Protein AF-A0A6N7AVD5-F1 (afdb_monomer)

Nearest PDB structures (foldseek):
  6vm6-assembly4_D  TM=1.584E-01  e=1.068E-02  Acinetobacter sp. ATCC 27244
  6wan-assembly2_B  TM=1.580E-01  e=1.633E-02  Acinetobacter baumannii
  2fok-assembly1_A  TM=3.711E-01  e=8.429E-01  Planomicrobium okeanokoites
  1fok-assembly1_A  TM=3.697E-01  e=1.011E+00  Planomicrobium okeanokoites
  6wan-assembly6_F  TM=1.661E-01  e=8.402E-02  Acinetobacter baumannii

Foldseek 3Di:
DDPPDDPPPVVVVLLVPAPDDDDDDLVVQVVVVVVVCVLLLFDWPDWDADDFQRIWTWGDDPRDIAIEREHEAEDDLDPDPPQDLQNQLLVLVSVLLVVLLVVLVVVHDQCQQKAKEFEWPDDDSCLSVVDDSVLQSVLVSVQVVPCVPDQKRADDDCVRRVSCNHTTRIMGIDRPPPRGHRRYYHVDLADDDAHQQLVVVLVVQVVVQVVNVPGDCVRHPFYEYEYEQSCSGSNSARDDDQDQCSQVSNPPGPGQWYWYQGSNQRWIFTPPPHTDTQGGPVVRDGPLVPDDPVRSSRNDDPPDDD

Sequence (306 aa):
MKSTENQKPLREAFASKGLYDDSSGKEQEAKILHAFLQRLQLGHYRVVLSERPDFFLNFALNGQSVCVGCEVTYYFADNGRHGSAQARFVRQWKRFAKSLRVALDKEGKKYKHLYGAIHFNNPNFKIMDRFDNSAFISEIVFAVKNAKNKHHIKRFNKDTLPLLREHVDHVYLKDTTPETGILWWPSHLQSGKISDSTNKLIKIIKEKNVSAHSYDWVNADEKWLLIYGAAEGIADMMVIEHDPAIHDKLGGLRFDRVYIWDKFFERIYQIYPQFLNVFSAVSRVLYRKNYPPAVRSFILSPNKVT

Structure (mmCIF, N/CA/C/O backbone):
data_AF-A0A6N7AVD5-F1
#
_entry.id   AF-A0A6N7AVD5-F1
#
loop_
_atom_site.group_PDB
_atom_site.id
_atom_site.type_symbol
_atom_site.label_atom_id
_atom_site.label_alt_id
_atom_site.label_comp_id
_atom_site.label_asym_id
_atom_site.label_entity_id
_atom_site.label_seq_id
_atom_site.pdbx_PDB_ins_code
_atom_site.Cartn_x
_atom_site.Cartn_y
_atom_site.Cartn_z
_atom_site.occupancy
_atom_site.B_iso_or_equiv
_atom_site.auth_seq_id
_atom_site.auth_comp_id
_atom_site.auth_asym_id
_atom_site.auth_atom_id
_atom_site.pdbx_PDB_model_num
ATOM 1 N N . MET A 1 1 ? 14.652 -37.544 7.722 1.00 36.22 1 MET A N 1
ATOM 2 C CA . MET A 1 1 ? 15.581 -36.459 8.109 1.00 36.22 1 MET A CA 1
ATOM 3 C C . MET A 1 1 ? 14.770 -35.260 8.564 1.00 36.22 1 MET A C 1
ATOM 5 O O . MET A 1 1 ? 13.895 -34.816 7.833 1.00 36.22 1 MET A O 1
ATOM 9 N N . LYS A 1 2 ? 15.013 -34.804 9.797 1.00 35.22 2 LYS A N 1
ATOM 10 C CA . LYS A 1 2 ? 14.443 -33.581 10.368 1.00 35.22 2 LYS A CA 1
ATOM 11 C C . LYS A 1 2 ? 15.107 -32.377 9.688 1.00 35.22 2 LYS A C 1
ATOM 13 O O . LYS A 1 2 ? 16.324 -32.272 9.733 1.00 35.22 2 LYS A O 1
ATOM 18 N N . SER A 1 3 ? 14.322 -31.475 9.104 1.00 32.81 3 SER A N 1
ATOM 19 C CA . SER A 1 3 ? 14.750 -30.095 8.825 1.00 32.81 3 SER A CA 1
ATOM 20 C C . SER A 1 3 ? 13.696 -29.128 9.369 1.00 32.81 3 SER A C 1
ATOM 22 O O . SER A 1 3 ? 13.034 -28.379 8.652 1.00 32.81 3 SER A O 1
ATOM 24 N N . THR A 1 4 ? 13.481 -29.216 10.676 1.00 39.91 4 THR A N 1
ATOM 25 C CA . THR A 1 4 ? 12.801 -28.196 11.468 1.00 39.91 4 THR A CA 1
ATOM 26 C C . THR A 1 4 ? 13.862 -27.271 12.037 1.00 39.91 4 THR A C 1
ATOM 28 O O . THR A 1 4 ? 14.209 -27.402 13.200 1.00 39.91 4 THR A O 1
ATOM 31 N N . GLU A 1 5 ? 14.401 -26.368 11.225 1.00 38.50 5 GLU A N 1
ATOM 32 C CA . GLU A 1 5 ? 15.162 -25.224 11.727 1.00 38.50 5 GLU A CA 1
ATOM 33 C C . GLU A 1 5 ? 15.161 -24.112 10.669 1.00 38.50 5 GLU A C 1
ATOM 35 O O . GLU A 1 5 ? 15.378 -24.362 9.487 1.00 38.50 5 GLU A O 1
ATOM 40 N N . ASN A 1 6 ? 14.829 -22.895 11.112 1.00 35.56 6 ASN A N 1
ATOM 41 C CA . ASN A 1 6 ? 14.751 -21.630 10.359 1.00 35.56 6 ASN A CA 1
ATOM 42 C C . ASN A 1 6 ? 13.487 -21.286 9.541 1.00 35.56 6 ASN A C 1
ATOM 44 O O . ASN A 1 6 ? 13.545 -20.483 8.615 1.00 35.56 6 ASN A O 1
ATOM 48 N N . GLN A 1 7 ? 12.294 -21.733 9.960 1.00 38.50 7 GLN A N 1
ATOM 49 C CA . GLN A 1 7 ? 11.014 -21.198 9.439 1.00 38.50 7 GLN A CA 1
ATOM 50 C C . GLN A 1 7 ? 10.508 -19.912 10.139 1.00 38.50 7 GLN A C 1
ATOM 52 O O . GLN A 1 7 ? 9.457 -19.387 9.766 1.00 38.50 7 GLN A O 1
ATOM 57 N N . LYS A 1 8 ? 11.216 -19.394 11.152 1.00 32.16 8 LYS A N 1
ATOM 58 C CA . LYS A 1 8 ? 10.755 -18.259 11.978 1.00 32.16 8 LYS A CA 1
ATOM 59 C C . LYS A 1 8 ? 10.927 -16.854 11.359 1.00 32.16 8 LYS A C 1
ATOM 61 O O . LYS A 1 8 ? 9.965 -16.097 11.447 1.00 32.16 8 LYS A O 1
ATOM 66 N N . PRO A 1 9 ? 12.028 -16.494 10.663 1.00 41.00 9 PRO A N 1
ATOM 67 C CA . PRO A 1 9 ? 12.248 -15.094 10.265 1.00 41.00 9 PRO A CA 1
ATOM 68 C C . PRO A 1 9 ? 11.259 -14.570 9.208 1.00 41.00 9 PRO A C 1
ATOM 70 O O . PRO A 1 9 ? 10.931 -13.391 9.173 1.00 41.00 9 PRO A O 1
ATOM 73 N N . LEU A 1 10 ? 10.751 -15.448 8.337 1.00 35.28 10 LEU A N 1
ATOM 74 C CA . LEU A 1 10 ? 9.907 -15.049 7.204 1.00 35.28 10 LEU A CA 1
ATOM 75 C C . LEU A 1 10 ? 8.419 -14.944 7.560 1.00 35.28 10 LEU A C 1
ATOM 77 O O . LEU A 1 10 ? 7.729 -14.093 7.010 1.00 35.28 10 LEU A O 1
ATOM 81 N N . ARG A 1 11 ? 7.913 -15.748 8.506 1.00 31.22 11 ARG A N 1
ATOM 82 C CA . ARG A 1 11 ? 6.522 -15.622 8.985 1.00 31.22 11 ARG A CA 1
ATOM 83 C C . ARG A 1 11 ? 6.274 -14.283 9.682 1.00 31.22 11 ARG A C 1
ATOM 85 O O . ARG A 1 11 ? 5.202 -13.718 9.509 1.00 31.22 11 ARG A O 1
ATOM 92 N N . GLU A 1 12 ? 7.280 -13.757 10.375 1.00 35.12 12 GLU A N 1
ATOM 93 C CA . GLU A 1 12 ? 7.253 -12.410 10.956 1.00 35.12 12 GLU A CA 1
ATOM 94 C C . GLU A 1 12 ? 7.385 -11.312 9.878 1.00 35.12 12 GLU A C 1
ATOM 96 O O . GLU A 1 12 ? 6.805 -10.241 10.025 1.00 35.12 12 GLU A O 1
ATOM 101 N N . ALA A 1 13 ? 8.034 -11.592 8.737 1.00 38.66 13 ALA A N 1
ATOM 102 C CA . ALA A 1 13 ? 8.139 -10.659 7.607 1.00 38.66 13 ALA A CA 1
ATOM 103 C C . ALA A 1 13 ? 6.853 -10.548 6.757 1.00 38.66 13 ALA A C 1
ATOM 105 O O . ALA A 1 13 ? 6.581 -9.493 6.182 1.00 38.66 13 ALA A O 1
ATOM 106 N N . PHE A 1 14 ? 6.040 -11.610 6.684 1.00 36.19 14 PHE A N 1
ATOM 107 C CA . PHE A 1 14 ? 4.744 -11.599 5.983 1.00 36.19 14 PHE A CA 1
ATOM 108 C C . PHE A 1 14 ? 3.624 -10.919 6.790 1.00 36.19 14 PHE A C 1
ATOM 110 O O . PHE A 1 14 ? 2.593 -10.555 6.226 1.00 36.19 14 PHE A O 1
ATOM 117 N N . ALA A 1 15 ? 3.844 -10.695 8.089 1.00 32.38 15 ALA A N 1
ATOM 118 C CA . ALA A 1 15 ? 2.940 -9.997 9.001 1.00 32.38 15 ALA A CA 1
ATOM 119 C C . ALA A 1 15 ? 3.076 -8.463 8.944 1.00 32.38 15 ALA A C 1
ATOM 121 O O . ALA A 1 15 ? 2.650 -7.756 9.857 1.00 32.38 15 ALA A O 1
ATOM 122 N N . SER A 1 16 ? 3.609 -7.895 7.856 1.00 37.19 16 SER A N 1
ATOM 123 C CA . SER A 1 16 ? 3.524 -6.451 7.618 1.00 37.19 16 SER A CA 1
ATOM 124 C C . SER A 1 16 ? 2.106 -6.046 7.169 1.00 37.19 16 SER A C 1
ATOM 126 O O . SER A 1 16 ? 1.927 -5.427 6.123 1.00 37.19 16 SER A O 1
ATOM 128 N N . LYS A 1 17 ? 1.080 -6.410 7.950 1.00 42.06 17 LYS A N 1
ATOM 129 C CA . LYS A 1 17 ? -0.266 -5.808 7.908 1.00 42.06 17 LYS A CA 1
ATOM 130 C C . LYS A 1 17 ? -0.297 -4.430 8.583 1.00 42.06 17 LYS A C 1
ATOM 132 O O . LYS A 1 17 ? -1.351 -3.813 8.698 1.00 42.06 17 LYS A O 1
ATOM 137 N N . GLY A 1 18 ? 0.854 -3.945 9.047 1.00 41.38 18 GLY A N 1
ATOM 138 C CA . GLY A 1 18 ? 1.014 -2.589 9.539 1.00 41.38 18 GLY A CA 1
ATOM 139 C C . GLY A 1 18 ? 1.045 -1.593 8.385 1.00 41.38 18 GLY A C 1
ATOM 140 O O . GLY A 1 18 ? 1.904 -1.668 7.511 1.00 41.38 18 GLY A O 1
ATOM 141 N N . LEU A 1 19 ? 0.138 -0.620 8.423 1.00 43.59 19 LEU A N 1
ATOM 142 C CA . LEU A 1 19 ? 0.334 0.666 7.762 1.00 43.59 19 LEU A CA 1
ATOM 143 C C . LEU A 1 19 ? 1.671 1.233 8.283 1.00 43.59 19 LEU A C 1
ATOM 145 O O . LEU A 1 19 ? 1.766 1.568 9.462 1.00 43.59 19 LEU A O 1
ATOM 149 N N . TYR A 1 20 ? 2.721 1.240 7.456 1.00 48.06 20 TYR A N 1
ATOM 150 C CA . TYR A 1 20 ? 4.052 1.697 7.876 1.00 48.06 20 TYR A CA 1
ATOM 151 C C . TYR A 1 20 ? 4.056 3.188 8.247 1.00 48.06 20 TYR A C 1
ATOM 153 O O . TYR A 1 20 ? 3.313 3.989 7.673 1.00 48.06 20 TYR A O 1
ATOM 161 N N . ASP A 1 21 ? 4.900 3.505 9.231 1.00 47.50 21 ASP A N 1
ATOM 162 C CA . ASP A 1 21 ? 4.948 4.752 9.994 1.00 47.50 21 ASP A CA 1
ATOM 163 C C . ASP A 1 21 ? 5.804 5.846 9.315 1.00 47.50 21 ASP A C 1
ATOM 165 O O . ASP A 1 21 ? 6.880 5.569 8.780 1.00 47.50 21 ASP A O 1
ATOM 169 N N . ASP A 1 22 ? 5.285 7.076 9.364 1.00 47.31 22 ASP A N 1
ATOM 170 C CA . ASP A 1 22 ? 5.902 8.412 9.220 1.00 47.31 22 ASP A CA 1
ATOM 171 C C . ASP A 1 22 ? 6.810 8.788 8.023 1.00 47.31 22 ASP A C 1
ATOM 173 O O . ASP A 1 22 ? 7.037 9.982 7.824 1.00 47.31 22 ASP A O 1
ATOM 177 N N . SER A 1 23 ? 7.273 7.878 7.159 1.00 53.75 23 SER A N 1
ATOM 178 C CA . SER A 1 23 ? 8.010 8.302 5.949 1.00 53.75 23 SER A CA 1
ATOM 179 C C . SER A 1 23 ? 7.074 8.899 4.901 1.00 53.75 23 SER A C 1
ATOM 181 O O . SER A 1 23 ? 6.088 8.265 4.524 1.00 53.75 23 SER A O 1
ATOM 183 N N . SER A 1 24 ? 7.412 10.085 4.395 1.00 58.38 24 SER A N 1
ATOM 184 C CA . SER A 1 24 ? 6.689 10.761 3.312 1.00 58.38 24 SER A CA 1
ATOM 185 C C . SER A 1 24 ? 7.618 11.055 2.131 1.00 58.38 24 SER A C 1
ATOM 187 O O . SER A 1 24 ? 8.825 11.216 2.309 1.00 58.38 24 SER A O 1
ATOM 189 N N . GLY A 1 25 ? 7.063 11.110 0.919 1.00 75.19 25 GLY A N 1
ATOM 190 C CA . GLY A 1 25 ? 7.825 11.435 -0.289 1.00 75.19 25 GLY A CA 1
ATOM 191 C C . GLY A 1 25 ? 8.926 10.413 -0.597 1.00 75.19 25 GLY A C 1
ATOM 192 O O . GLY A 1 25 ? 8.703 9.203 -0.513 1.00 75.19 25 GLY A O 1
ATOM 193 N N . LYS A 1 26 ? 10.125 10.910 -0.922 1.00 82.75 26 LYS A N 1
ATOM 194 C CA . LYS A 1 26 ? 11.271 10.115 -1.398 1.00 82.75 26 LYS A CA 1
ATOM 195 C C . LYS A 1 26 ? 11.729 9.015 -0.441 1.00 82.75 26 LYS A C 1
ATOM 197 O O . LYS A 1 26 ? 12.140 7.951 -0.889 1.00 82.75 26 LYS A O 1
ATOM 202 N N . GLU A 1 27 ? 11.628 9.227 0.871 1.00 83.06 27 GLU A N 1
ATOM 203 C CA . GLU A 1 27 ? 12.000 8.203 1.859 1.00 83.06 27 GLU A CA 1
ATOM 204 C C . GLU A 1 27 ? 11.056 6.991 1.791 1.00 83.06 27 GLU A C 1
ATOM 206 O O . GLU A 1 27 ? 11.484 5.840 1.896 1.00 83.06 27 GLU A O 1
ATOM 211 N N . GLN A 1 28 ? 9.762 7.239 1.579 1.00 82.12 28 GLN A N 1
ATOM 212 C CA . GLN A 1 28 ? 8.770 6.175 1.454 1.00 82.12 28 GLN A CA 1
ATOM 213 C C . GLN A 1 28 ? 8.969 5.398 0.146 1.00 82.12 28 GLN A C 1
ATOM 215 O O . GLN A 1 28 ? 8.928 4.168 0.148 1.00 82.12 28 GLN A O 1
ATOM 220 N N . GLU A 1 29 ? 9.240 6.107 -0.953 1.00 87.50 29 GLU A N 1
ATOM 221 C CA . GLU A 1 29 ? 9.591 5.505 -2.245 1.00 87.50 29 GLU A CA 1
ATOM 222 C C . GLU A 1 29 ? 10.857 4.641 -2.140 1.00 87.50 29 GLU A C 1
ATOM 224 O O . GLU A 1 29 ? 10.864 3.511 -2.626 1.00 87.50 29 GLU A O 1
ATOM 229 N N . ALA A 1 30 ? 11.886 5.105 -1.422 1.00 88.56 30 ALA A N 1
ATOM 230 C CA . ALA A 1 30 ? 13.099 4.330 -1.166 1.00 88.56 30 ALA A CA 1
ATOM 231 C C . ALA A 1 30 ? 12.800 3.051 -0.367 1.00 88.56 30 ALA A C 1
ATOM 233 O O . ALA A 1 30 ? 13.269 1.970 -0.729 1.00 88.56 30 ALA A O 1
ATOM 234 N N . LYS A 1 31 ? 11.981 3.135 0.694 1.00 85.75 31 LYS A N 1
ATOM 235 C CA . LYS A 1 31 ? 11.559 1.955 1.477 1.00 85.75 31 LYS A CA 1
ATOM 236 C C . LYS A 1 31 ? 10.815 0.939 0.613 1.00 85.75 31 LYS A C 1
ATOM 238 O O . LYS A 1 31 ? 11.078 -0.258 0.731 1.00 85.75 31 LYS A O 1
ATOM 243 N N . ILE A 1 32 ? 9.925 1.399 -0.269 1.00 89.00 32 ILE A N 1
ATOM 244 C CA . ILE A 1 32 ? 9.239 0.535 -1.239 1.00 89.00 32 ILE A CA 1
ATOM 245 C C . ILE A 1 32 ? 10.258 -0.110 -2.171 1.00 89.00 32 ILE A C 1
ATOM 247 O O . ILE A 1 32 ? 10.249 -1.329 -2.325 1.00 89.00 32 ILE A O 1
ATOM 251 N N . LEU A 1 33 ? 11.169 0.671 -2.746 1.00 91.31 33 LEU A N 1
ATOM 252 C CA . LEU A 1 33 ? 12.164 0.155 -3.675 1.00 91.31 33 LEU A CA 1
ATOM 253 C C . LEU A 1 33 ? 13.057 -0.909 -3.026 1.00 91.31 33 LEU A C 1
ATOM 255 O O . LEU A 1 33 ? 13.209 -2.001 -3.571 1.00 91.31 33 LEU A O 1
ATOM 259 N N . HIS A 1 34 ? 13.580 -0.655 -1.827 1.00 87.56 34 HIS A N 1
ATOM 260 C CA . HIS A 1 34 ? 14.365 -1.645 -1.089 1.00 87.56 34 HIS A CA 1
ATOM 261 C C . HIS A 1 34 ? 13.557 -2.911 -0.788 1.00 87.56 34 HIS A C 1
ATOM 263 O O . HIS A 1 34 ? 14.045 -4.021 -0.999 1.00 87.56 34 HIS A O 1
ATOM 269 N N . ALA A 1 35 ? 12.309 -2.764 -0.340 1.00 86.25 35 ALA A N 1
ATOM 270 C CA . ALA A 1 35 ? 11.441 -3.892 -0.027 1.00 86.25 35 ALA A CA 1
ATOM 271 C C . ALA A 1 35 ? 11.077 -4.720 -1.279 1.00 86.25 35 ALA A C 1
ATOM 273 O O . ALA A 1 35 ? 10.975 -5.950 -1.198 1.00 86.25 35 ALA A O 1
ATOM 274 N N . PHE A 1 36 ? 10.925 -4.066 -2.431 1.00 90.12 36 PHE A N 1
ATOM 275 C CA . PHE A 1 36 ? 10.762 -4.695 -3.739 1.00 90.12 36 PHE A CA 1
ATOM 276 C C . PHE A 1 36 ? 12.014 -5.499 -4.121 1.00 90.12 36 PHE A C 1
ATOM 278 O O . PHE A 1 36 ? 11.917 -6.700 -4.379 1.00 90.12 36 PHE A O 1
ATOM 285 N N . LEU A 1 37 ? 13.201 -4.885 -4.063 1.00 88.44 37 LEU A N 1
ATOM 286 C CA . LEU A 1 37 ? 14.472 -5.542 -4.399 1.00 88.44 37 LEU A CA 1
ATOM 287 C C . LEU A 1 37 ? 14.767 -6.743 -3.490 1.00 88.44 37 LEU A C 1
ATOM 289 O O . LEU A 1 37 ? 15.199 -7.789 -3.975 1.00 88.44 37 LEU A O 1
ATOM 293 N N . GLN A 1 38 ? 14.470 -6.631 -2.192 1.00 84.56 38 GLN A N 1
ATOM 294 C CA . GLN A 1 38 ? 14.601 -7.733 -1.235 1.00 84.56 38 GLN A CA 1
ATOM 295 C C . GLN A 1 38 ? 13.715 -8.930 -1.598 1.00 84.56 38 GLN A C 1
ATOM 297 O O . GLN A 1 38 ? 14.184 -10.068 -1.573 1.00 84.56 38 GLN A O 1
ATOM 302 N N . ARG A 1 39 ? 12.449 -8.698 -1.975 1.00 83.31 39 ARG A N 1
ATOM 303 C CA . ARG A 1 39 ? 11.528 -9.771 -2.409 1.00 83.31 39 ARG A CA 1
ATOM 304 C C . ARG A 1 39 ? 12.018 -10.465 -3.665 1.00 83.31 39 ARG A C 1
ATOM 306 O O . ARG A 1 39 ? 11.901 -11.682 -3.783 1.00 83.31 39 ARG A O 1
ATOM 313 N N . LEU A 1 40 ? 12.612 -9.692 -4.568 1.00 83.12 40 LEU A N 1
ATOM 314 C CA . LEU A 1 40 ? 13.228 -10.217 -5.775 1.00 83.12 40 LEU A CA 1
ATOM 315 C C . LEU A 1 40 ? 14.609 -10.857 -5.534 1.00 83.12 40 LEU A C 1
ATOM 317 O O . LEU A 1 40 ? 15.186 -11.394 -6.475 1.00 83.12 40 LEU A O 1
ATOM 321 N N . GLN A 1 41 ? 15.121 -10.830 -4.296 1.00 82.12 41 GLN A N 1
ATOM 322 C CA . GLN A 1 41 ? 16.457 -11.309 -3.919 1.00 82.12 41 GLN A CA 1
ATOM 323 C C . GLN A 1 41 ? 17.573 -10.684 -4.768 1.00 82.12 41 GLN A C 1
ATOM 325 O O . GLN A 1 41 ? 18.556 -11.348 -5.097 1.00 82.12 41 GLN A O 1
ATOM 330 N N . LEU A 1 42 ? 17.415 -9.414 -5.141 1.00 79.50 42 LEU A N 1
ATOM 331 C CA . LEU A 1 42 ? 18.390 -8.696 -5.952 1.00 79.50 42 LEU A CA 1
ATOM 332 C C . LEU A 1 42 ? 19.409 -7.998 -5.049 1.00 79.50 42 LEU A C 1
ATOM 334 O O . LEU A 1 42 ? 19.082 -7.040 -4.339 1.00 79.50 42 LEU A O 1
ATOM 338 N N . GLY A 1 43 ? 20.651 -8.486 -5.093 1.00 70.00 43 GLY A N 1
ATOM 339 C CA . GLY A 1 43 ? 21.782 -7.874 -4.404 1.00 70.00 43 GLY A CA 1
ATOM 340 C C . GLY A 1 43 ? 22.210 -6.592 -5.112 1.00 70.00 43 GLY A C 1
ATOM 341 O O . GLY A 1 43 ? 22.950 -6.639 -6.089 1.00 70.00 43 GLY A O 1
ATOM 342 N N . HIS A 1 44 ? 21.735 -5.447 -4.630 1.00 73.69 44 HIS A N 1
ATOM 343 C CA . HIS A 1 44 ? 22.233 -4.134 -5.034 1.00 73.69 44 HIS A CA 1
ATOM 344 C C . HIS A 1 44 ? 23.257 -3.663 -4.006 1.00 73.69 44 HIS A C 1
ATOM 346 O O . HIS A 1 44 ? 23.084 -3.893 -2.809 1.00 73.69 44 HIS A O 1
ATOM 352 N N . TYR A 1 45 ? 24.310 -2.989 -4.458 1.00 72.69 45 TYR A N 1
ATOM 353 C CA . TYR A 1 45 ? 25.308 -2.432 -3.540 1.00 72.69 45 TYR A CA 1
ATOM 354 C C . TYR A 1 45 ? 25.117 -0.929 -3.324 1.00 72.69 45 TYR A C 1
ATOM 356 O O . TYR A 1 45 ? 25.635 -0.379 -2.354 1.00 72.69 45 TYR A O 1
ATOM 364 N N . ARG A 1 46 ? 24.365 -0.250 -4.204 1.00 82.44 46 ARG A N 1
ATOM 365 C CA . ARG A 1 46 ? 24.108 1.188 -4.084 1.00 82.44 46 ARG A CA 1
ATOM 366 C C . ARG A 1 46 ? 22.750 1.584 -4.660 1.00 82.44 46 ARG A C 1
ATOM 368 O O . ARG A 1 46 ? 22.427 1.216 -5.787 1.00 82.44 46 ARG A O 1
ATOM 375 N N . VAL A 1 47 ? 22.008 2.392 -3.902 1.00 86.50 47 VAL A N 1
ATOM 376 C CA . VAL A 1 47 ? 20.829 3.141 -4.365 1.00 86.50 47 VAL A CA 1
ATOM 377 C C . VAL A 1 47 ? 21.171 4.624 -4.300 1.00 86.50 47 VAL A C 1
ATOM 379 O O . VAL A 1 47 ? 21.561 5.119 -3.244 1.00 86.50 47 VAL A O 1
ATOM 382 N N . VAL A 1 48 ? 21.073 5.321 -5.428 1.00 89.56 48 VAL A N 1
ATOM 383 C CA . VAL A 1 48 ? 21.305 6.766 -5.531 1.00 89.56 48 VAL A CA 1
ATOM 384 C C . VAL A 1 48 ? 19.965 7.447 -5.778 1.00 89.56 48 VAL A C 1
ATOM 386 O O . VAL A 1 48 ? 19.251 7.078 -6.705 1.00 89.56 48 VAL A O 1
ATOM 389 N N . LEU A 1 49 ? 19.623 8.418 -4.933 1.00 90.06 49 LEU A N 1
ATOM 390 C CA . LEU A 1 49 ? 18.449 9.272 -5.111 1.00 90.06 49 LEU A CA 1
ATOM 391 C C . LEU A 1 49 ? 18.670 10.218 -6.293 1.00 90.06 49 LEU A C 1
ATOM 393 O O . LEU A 1 49 ? 19.754 10.783 -6.436 1.00 90.06 49 LEU A O 1
ATOM 397 N N . SER A 1 50 ? 17.639 10.407 -7.105 1.00 88.88 50 SER A N 1
ATOM 398 C CA . SER A 1 50 ? 17.633 11.355 -8.217 1.00 88.88 50 SER A CA 1
ATOM 399 C C . SER A 1 50 ? 16.248 11.995 -8.337 1.00 88.88 50 SER A C 1
ATOM 401 O O . SER A 1 50 ? 15.269 11.520 -7.756 1.00 88.88 50 SER A O 1
ATOM 403 N N . GLU A 1 51 ? 16.162 13.124 -9.038 1.00 84.69 51 GLU A N 1
ATOM 404 C CA . GLU A 1 51 ? 14.871 13.762 -9.290 1.00 84.69 51 GLU A CA 1
ATOM 405 C C . GLU A 1 51 ? 14.082 13.025 -10.375 1.00 84.69 51 GLU A C 1
ATOM 407 O O . GLU A 1 51 ? 12.880 12.825 -10.205 1.00 84.69 51 GLU A O 1
ATOM 412 N N . ARG A 1 52 ? 14.736 12.653 -11.490 1.00 88.56 52 ARG A N 1
ATOM 413 C CA . ARG A 1 52 ? 14.119 12.000 -12.663 1.00 88.56 52 ARG A CA 1
ATOM 414 C C . ARG A 1 52 ? 15.140 11.158 -13.455 1.00 88.56 52 ARG A C 1
ATOM 416 O O . ARG A 1 52 ? 15.951 11.752 -14.166 1.00 88.56 52 ARG A O 1
ATOM 423 N N . PRO A 1 53 ? 15.098 9.813 -13.402 1.00 91.88 53 PRO A N 1
ATOM 424 C CA . PRO A 1 53 ? 14.169 8.989 -12.621 1.00 91.88 53 PRO A CA 1
ATOM 425 C C . PRO A 1 53 ? 14.381 9.150 -11.115 1.00 91.88 53 PRO A C 1
ATOM 427 O O . PRO A 1 53 ? 15.400 9.689 -10.684 1.00 91.88 53 PRO A O 1
ATOM 430 N N . ASP A 1 54 ? 13.440 8.640 -10.326 1.00 91.75 54 ASP A N 1
ATOM 431 C CA . ASP A 1 54 ? 13.482 8.721 -8.864 1.00 91.75 54 ASP A CA 1
ATOM 432 C C . ASP A 1 54 ? 14.753 8.113 -8.233 1.00 91.75 54 ASP A C 1
ATOM 434 O O . ASP A 1 54 ? 15.235 8.596 -7.202 1.00 91.75 54 ASP A O 1
ATOM 438 N N . PHE A 1 55 ? 15.291 7.044 -8.831 1.00 94.44 55 PHE A N 1
ATOM 439 C CA . PHE A 1 55 ? 16.446 6.316 -8.306 1.00 94.44 55 PHE A CA 1
ATOM 440 C C . PHE A 1 55 ? 17.355 5.773 -9.407 1.00 94.44 55 PHE A C 1
ATOM 442 O O . PHE A 1 55 ? 16.892 5.388 -10.478 1.00 94.44 55 PHE A O 1
ATOM 449 N N . PHE A 1 56 ? 18.639 5.621 -9.082 1.00 93.38 56 PHE A N 1
ATOM 450 C CA . PHE A 1 56 ? 19.574 4.763 -9.807 1.00 93.38 56 PHE A CA 1
ATOM 451 C C . PHE A 1 56 ? 20.052 3.626 -8.906 1.00 93.38 56 PHE A C 1
ATOM 453 O O . PHE A 1 56 ? 20.552 3.843 -7.798 1.00 93.38 56 PHE A O 1
ATOM 460 N N . LEU A 1 57 ? 19.898 2.400 -9.389 1.00 91.31 57 LEU A N 1
ATOM 461 C CA . LEU A 1 57 ? 20.290 1.170 -8.718 1.00 91.31 57 LEU A CA 1
ATOM 462 C C . LEU A 1 57 ? 21.547 0.628 -9.375 1.00 91.31 57 LEU A C 1
ATOM 464 O O . LEU A 1 57 ? 21.534 0.365 -10.571 1.00 91.31 57 LEU A O 1
ATOM 468 N N . ASN A 1 58 ? 22.601 0.403 -8.599 1.00 88.25 58 ASN A N 1
ATOM 469 C CA . ASN A 1 58 ? 23.786 -0.272 -9.111 1.00 88.25 58 ASN A CA 1
ATOM 470 C C . ASN A 1 58 ? 23.848 -1.700 -8.567 1.00 88.25 58 ASN A C 1
ATOM 472 O O . ASN A 1 58 ? 23.842 -1.933 -7.349 1.00 88.25 58 ASN A O 1
ATOM 476 N N . PHE A 1 59 ? 23.918 -2.649 -9.493 1.00 84.62 59 PHE A N 1
ATOM 477 C CA . PHE A 1 59 ? 24.115 -4.067 -9.231 1.00 84.62 59 PHE A CA 1
ATOM 478 C C . PHE A 1 59 ? 25.556 -4.426 -9.586 1.00 84.62 59 PHE A C 1
ATOM 480 O O . PHE A 1 59 ? 26.019 -4.068 -10.664 1.00 84.62 59 PHE A O 1
ATOM 487 N N . ALA A 1 60 ? 26.267 -5.113 -8.690 1.00 76.50 60 ALA A N 1
ATOM 488 C CA . ALA A 1 60 ? 27.629 -5.583 -8.936 1.00 76.50 60 ALA A CA 1
ATOM 489 C C . ALA A 1 60 ? 27.750 -7.063 -8.579 1.00 76.50 60 ALA A C 1
ATOM 491 O O . ALA A 1 60 ? 27.420 -7.476 -7.467 1.00 76.50 60 ALA A O 1
ATOM 492 N N . LEU A 1 61 ? 28.230 -7.858 -9.532 1.00 64.19 61 LEU A N 1
ATOM 493 C CA . LEU A 1 61 ? 28.502 -9.275 -9.364 1.00 64.19 61 LEU A CA 1
ATOM 494 C C . LEU A 1 61 ? 29.556 -9.688 -10.382 1.00 64.19 61 LEU A C 1
ATOM 496 O O . LEU A 1 61 ? 29.457 -9.360 -11.561 1.00 64.19 61 LEU A O 1
ATOM 500 N N . ASN A 1 62 ? 30.564 -10.427 -9.919 1.00 64.81 62 ASN A N 1
ATOM 501 C CA . ASN A 1 62 ? 31.633 -10.969 -10.760 1.00 64.81 62 ASN A CA 1
ATOM 502 C C . ASN A 1 62 ? 32.331 -9.903 -11.635 1.00 64.81 62 ASN A C 1
ATOM 504 O O . ASN A 1 62 ? 32.673 -10.170 -12.781 1.00 64.81 62 ASN A O 1
ATOM 508 N N . GLY A 1 63 ? 32.518 -8.687 -11.107 1.00 66.62 63 GLY A N 1
ATOM 509 C CA . GLY A 1 63 ? 33.198 -7.587 -11.805 1.00 66.62 63 GLY A CA 1
ATOM 510 C C . GLY A 1 63 ? 32.361 -6.860 -12.865 1.00 66.62 63 GLY A C 1
ATOM 511 O O . GLY A 1 63 ? 32.842 -5.885 -13.433 1.00 66.62 63 GLY A O 1
ATOM 512 N N . GLN A 1 64 ? 31.116 -7.280 -13.110 1.00 73.56 64 GLN A N 1
ATOM 513 C CA . GLN A 1 64 ? 30.171 -6.555 -13.960 1.00 73.56 64 GLN A CA 1
ATOM 514 C C . GLN A 1 64 ? 29.309 -5.624 -13.108 1.00 73.56 64 GLN A C 1
ATOM 516 O O . GLN A 1 64 ? 28.783 -6.041 -12.072 1.00 73.56 64 GLN A O 1
ATOM 521 N N . SER A 1 65 ? 29.170 -4.376 -13.558 1.00 82.69 65 SER A N 1
ATOM 522 C CA . SER A 1 65 ? 28.270 -3.382 -12.977 1.00 82.69 65 SER A CA 1
ATOM 523 C C . SER A 1 65 ? 27.126 -3.119 -13.945 1.00 82.69 65 SER A C 1
ATOM 525 O O . SER A 1 65 ? 27.378 -2.910 -15.128 1.00 82.69 65 SER A O 1
ATOM 527 N N . VAL A 1 66 ? 25.894 -3.127 -13.443 1.00 87.44 66 VAL A N 1
ATOM 528 C CA . VAL A 1 66 ? 24.698 -2.724 -14.195 1.00 87.44 66 VAL A CA 1
ATOM 529 C C . VAL A 1 66 ? 23.997 -1.622 -13.418 1.00 87.44 66 VAL A C 1
ATOM 531 O O . VAL A 1 66 ? 23.688 -1.795 -12.233 1.00 87.44 66 VAL A O 1
ATOM 534 N N . CYS A 1 67 ? 23.744 -0.504 -14.084 1.00 91.75 67 CYS A N 1
ATOM 535 C CA . CYS A 1 67 ? 23.010 0.629 -13.553 1.00 91.75 67 CYS A CA 1
ATOM 536 C C . CYS A 1 67 ? 21.575 0.621 -14.089 1.00 91.75 67 CYS A C 1
ATOM 538 O O . CYS A 1 67 ? 21.333 0.645 -15.293 1.00 91.75 67 CYS A O 1
ATOM 540 N N . VAL A 1 68 ? 20.598 0.607 -13.189 1.00 93.38 68 VAL A N 1
ATOM 541 C CA . VAL A 1 68 ? 19.176 0.633 -13.530 1.00 93.38 68 VAL A CA 1
ATOM 542 C C . VAL A 1 68 ? 18.564 1.925 -13.020 1.00 93.38 68 VAL A C 1
ATOM 544 O O . VAL A 1 68 ? 18.519 2.160 -11.811 1.00 93.38 68 VAL A O 1
ATOM 547 N N . GLY A 1 69 ? 18.054 2.749 -13.929 1.00 95.19 69 GLY A N 1
ATOM 548 C CA . GLY A 1 69 ? 17.211 3.882 -13.563 1.00 95.19 69 GLY A CA 1
ATOM 549 C C . GLY A 1 69 ? 15.806 3.386 -13.218 1.00 95.19 69 GLY A C 1
ATOM 550 O O . GLY A 1 69 ? 15.213 2.641 -13.996 1.00 95.19 69 GLY A O 1
ATOM 551 N N . CYS A 1 70 ? 15.261 3.775 -12.070 1.00 95.94 70 CYS A N 1
ATOM 552 C CA . CYS A 1 70 ? 13.976 3.292 -11.572 1.00 95.94 70 CYS A CA 1
ATOM 553 C C . CYS A 1 70 ? 13.064 4.457 -11.179 1.00 95.94 70 CYS A C 1
ATOM 555 O O . CYS A 1 70 ? 13.408 5.255 -10.309 1.00 95.94 70 CYS A O 1
ATOM 557 N N . GLU A 1 71 ? 11.893 4.517 -11.806 1.00 96.12 71 GLU A N 1
ATOM 558 C CA . GLU A 1 71 ? 10.775 5.370 -11.403 1.00 96.12 71 GLU A CA 1
ATOM 559 C C . GLU A 1 71 ? 9.832 4.573 -10.496 1.00 96.12 71 GLU A C 1
ATOM 561 O O . GLU A 1 71 ? 9.427 3.462 -10.849 1.00 96.12 71 GLU A O 1
ATOM 566 N N . VAL A 1 72 ? 9.430 5.141 -9.362 1.00 93.75 72 VAL A N 1
ATOM 567 C CA . VAL A 1 72 ? 8.488 4.534 -8.420 1.00 93.75 72 VAL A CA 1
ATOM 568 C C . VAL A 1 72 ? 7.203 5.351 -8.401 1.00 93.75 72 VAL A C 1
ATOM 570 O O . VAL A 1 72 ? 7.191 6.562 -8.214 1.00 93.75 72 VAL A O 1
ATOM 573 N N . THR A 1 73 ? 6.066 4.689 -8.570 1.00 90.62 73 THR A N 1
ATOM 574 C CA . THR A 1 73 ? 4.771 5.359 -8.517 1.00 90.62 73 THR A CA 1
ATOM 575 C C . THR A 1 73 ? 3.750 4.541 -7.750 1.00 90.62 73 THR A C 1
ATOM 577 O O . THR A 1 73 ? 3.754 3.313 -7.775 1.00 90.62 73 THR A O 1
ATOM 580 N N . TYR A 1 74 ? 2.863 5.232 -7.044 1.00 85.44 74 TYR A N 1
ATOM 581 C CA . TYR A 1 74 ? 1.784 4.594 -6.308 1.00 85.44 74 TYR A CA 1
ATOM 582 C C . TYR A 1 74 ? 0.592 4.347 -7.220 1.00 85.44 74 TYR A C 1
ATOM 584 O O . TYR A 1 74 ? 0.178 5.218 -7.988 1.00 85.44 74 TYR A O 1
ATOM 592 N N . TYR A 1 75 ? -0.008 3.176 -7.066 1.00 83.69 75 TYR A N 1
ATOM 593 C CA . TYR A 1 75 ? -1.355 2.924 -7.530 1.00 83.69 75 TYR A CA 1
ATOM 594 C C . TYR A 1 75 ? -2.341 3.383 -6.456 1.00 83.69 75 TYR A C 1
ATOM 596 O O . TYR A 1 75 ? -2.397 2.818 -5.365 1.00 83.69 75 TYR A O 1
ATOM 604 N N . PHE A 1 76 ? -3.129 4.402 -6.785 1.00 73.50 76 PHE A N 1
ATOM 605 C CA . PHE A 1 76 ? -4.291 4.807 -6.000 1.00 73.50 76 PHE A CA 1
ATOM 606 C C . PHE A 1 76 ? -5.540 4.403 -6.759 1.00 73.50 76 PHE A C 1
ATOM 608 O O . PHE A 1 76 ? -5.673 4.756 -7.929 1.00 73.50 76 PHE A O 1
ATOM 615 N N . ALA A 1 77 ? -6.461 3.685 -6.123 1.00 63.22 77 ALA A N 1
ATOM 616 C CA . ALA A 1 77 ? -7.672 3.182 -6.770 1.00 63.22 77 ALA A CA 1
ATOM 617 C C . ALA A 1 77 ? -8.593 4.289 -7.307 1.00 63.22 77 ALA A C 1
ATOM 619 O O . ALA A 1 77 ? -9.270 4.111 -8.322 1.00 63.22 77 ALA A O 1
ATOM 620 N N . ASP A 1 78 ? -8.553 5.481 -6.720 1.00 60.25 78 ASP A N 1
ATOM 621 C CA . ASP A 1 78 ? -9.357 6.633 -7.109 1.00 60.25 78 ASP A CA 1
ATOM 622 C C . ASP A 1 78 ? -8.573 7.645 -7.972 1.00 60.25 78 ASP A C 1
ATOM 624 O O . ASP A 1 78 ? -7.356 7.784 -7.899 1.00 60.25 78 ASP A O 1
ATOM 628 N N . ASN A 1 79 ? -9.258 8.289 -8.922 1.00 52.28 79 ASN A N 1
ATOM 629 C CA . ASN A 1 79 ? -8.660 9.060 -10.031 1.00 52.28 79 ASN A CA 1
ATOM 630 C C . ASN A 1 79 ? -8.183 10.480 -9.644 1.00 52.28 79 ASN A C 1
ATOM 632 O O . ASN A 1 79 ? -8.199 11.390 -10.475 1.00 52.28 79 ASN A O 1
ATOM 636 N N . GLY A 1 80 ? -7.798 10.714 -8.388 1.00 51.84 80 GLY A N 1
ATOM 637 C CA . GLY A 1 80 ? -7.422 12.049 -7.912 1.00 51.84 80 GLY A CA 1
ATOM 638 C C . GLY A 1 80 ? -5.995 12.446 -8.306 1.00 51.84 80 GLY A C 1
ATOM 639 O O . GLY A 1 80 ? -5.047 11.813 -7.859 1.00 51.84 80 GLY A O 1
ATOM 640 N N . ARG A 1 81 ? -5.829 13.535 -9.076 1.00 42.28 81 ARG A N 1
ATOM 641 C CA . ARG A 1 81 ? -4.512 14.116 -9.440 1.00 42.28 81 ARG A CA 1
ATOM 642 C C . ARG A 1 81 ? -3.721 14.670 -8.242 1.00 42.28 81 ARG A C 1
ATOM 644 O O . ARG A 1 81 ? -2.502 14.769 -8.312 1.00 42.28 81 ARG A O 1
ATOM 651 N N . HIS A 1 82 ? -4.396 14.999 -7.140 1.00 42.69 82 HIS A N 1
ATOM 652 C CA . HIS A 1 82 ? -3.801 15.512 -5.906 1.00 42.69 82 HIS A CA 1
ATOM 653 C C . HIS A 1 82 ? -4.533 14.914 -4.709 1.00 42.69 82 HIS A C 1
ATOM 655 O O . HIS A 1 82 ? -5.639 15.351 -4.418 1.00 42.69 82 HIS A O 1
ATOM 661 N N . GLY A 1 83 ? -3.939 13.914 -4.047 1.00 57.19 83 GLY A N 1
ATOM 662 C CA . GLY A 1 83 ? -4.423 13.373 -2.770 1.00 57.19 83 GLY A CA 1
ATOM 663 C C . GLY A 1 83 ? -5.928 13.118 -2.758 1.00 57.19 83 GLY A C 1
ATOM 664 O O . GLY A 1 83 ? -6.700 13.919 -2.234 1.00 57.19 83 GLY A O 1
ATOM 665 N N . SER A 1 84 ? -6.340 12.016 -3.366 1.00 69.12 84 SER A N 1
ATOM 666 C CA . SER A 1 84 ? -7.739 11.642 -3.467 1.00 69.12 84 SER A CA 1
ATOM 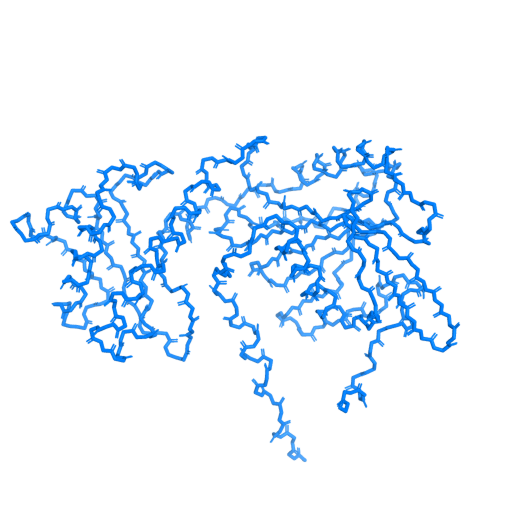667 C C . SER A 1 84 ? -8.468 11.613 -2.112 1.00 69.12 84 SER A C 1
ATOM 669 O O . SER A 1 84 ? -7.846 11.540 -1.048 1.00 69.12 84 SER A O 1
ATOM 671 N N . ALA A 1 85 ? -9.804 11.691 -2.126 1.00 76.94 85 ALA A N 1
ATOM 672 C CA . ALA A 1 85 ? -10.586 11.678 -0.890 1.00 76.94 85 ALA A CA 1
ATOM 673 C C . ALA A 1 85 ? -10.278 10.428 -0.046 1.00 76.94 85 ALA A C 1
ATOM 675 O O . ALA A 1 85 ? -10.132 10.550 1.172 1.00 76.94 85 ALA A O 1
ATOM 676 N N . GLN A 1 86 ? -10.080 9.270 -0.690 1.00 78.19 86 GLN A N 1
ATOM 677 C CA . GLN A 1 86 ? -9.641 8.049 -0.023 1.00 78.19 86 GLN A CA 1
ATOM 678 C C . GLN A 1 86 ? -8.228 8.197 0.547 1.00 78.19 86 GLN A C 1
ATOM 680 O O . GLN A 1 86 ? -8.032 7.908 1.722 1.00 78.19 86 GLN A O 1
ATOM 685 N N . ALA A 1 87 ? -7.251 8.696 -0.219 1.00 73.81 87 ALA A N 1
ATOM 686 C CA . ALA A 1 87 ? -5.876 8.855 0.267 1.00 73.81 87 ALA A CA 1
ATOM 687 C C . ALA A 1 87 ? -5.790 9.813 1.468 1.00 73.81 87 ALA A C 1
ATOM 689 O O . ALA A 1 87 ? -5.061 9.566 2.436 1.00 73.81 87 ALA A O 1
ATOM 690 N N . ARG A 1 88 ? -6.560 10.907 1.444 1.00 80.62 88 ARG A N 1
ATOM 691 C CA . ARG A 1 88 ? -6.672 11.831 2.579 1.00 80.62 88 ARG A CA 1
ATOM 692 C C . ARG A 1 88 ? -7.303 11.145 3.787 1.00 80.62 88 ARG A C 1
ATOM 694 O O . ARG A 1 88 ? -6.762 11.260 4.887 1.00 80.62 88 ARG A O 1
ATOM 701 N N . PHE A 1 89 ? -8.403 10.424 3.578 1.00 86.19 89 PHE A N 1
ATOM 702 C CA . PHE A 1 89 ? -9.073 9.658 4.624 1.00 86.19 89 PHE A CA 1
ATOM 703 C C . PHE A 1 89 ? -8.137 8.621 5.249 1.00 86.19 89 PHE A C 1
ATOM 705 O O . PHE A 1 89 ? -7.981 8.607 6.465 1.00 86.19 89 PHE A O 1
ATOM 712 N N . VAL A 1 90 ? -7.442 7.817 4.442 1.00 81.56 90 VAL A N 1
ATOM 713 C CA . VAL A 1 90 ? -6.474 6.820 4.918 1.00 81.56 90 VAL A CA 1
ATOM 714 C C . VAL A 1 90 ? -5.370 7.479 5.740 1.00 81.56 90 VAL A C 1
ATOM 716 O O . VAL A 1 90 ? -5.020 6.985 6.811 1.00 81.56 90 VAL A O 1
ATOM 719 N N . ARG A 1 91 ? -4.838 8.623 5.293 1.00 81.94 91 ARG A N 1
ATOM 720 C CA . ARG A 1 91 ? -3.816 9.365 6.045 1.00 81.94 91 ARG A CA 1
ATOM 721 C C . ARG A 1 91 ? -4.328 9.829 7.410 1.00 81.94 91 ARG A C 1
ATOM 723 O O . ARG A 1 91 ? -3.618 9.681 8.404 1.00 81.94 91 ARG A O 1
ATOM 730 N N . GLN A 1 92 ? -5.536 10.388 7.466 1.00 89.12 92 GLN A N 1
ATOM 731 C CA . GLN A 1 92 ? -6.169 10.776 8.730 1.00 89.12 92 GLN A CA 1
ATOM 732 C C . GLN A 1 92 ? -6.427 9.545 9.614 1.00 89.12 92 GLN A C 1
ATOM 734 O O . GLN A 1 92 ? -6.112 9.566 10.803 1.00 89.12 92 GLN A O 1
ATOM 739 N N . TRP A 1 93 ? -6.910 8.451 9.021 1.00 90.8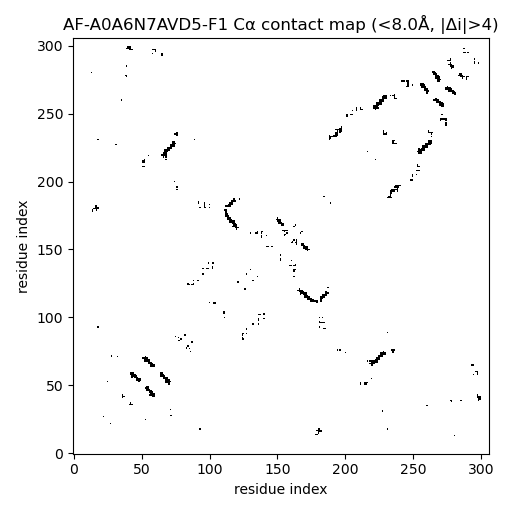8 93 TRP A N 1
ATOM 740 C CA . TRP A 1 93 ? -7.189 7.202 9.719 1.00 90.88 93 TRP A CA 1
ATOM 741 C C . TRP A 1 93 ? -5.935 6.577 10.323 1.00 90.88 93 TRP A C 1
ATOM 743 O O . TRP A 1 93 ? -5.963 6.158 11.473 1.00 90.88 93 TRP A O 1
ATOM 753 N N . LYS A 1 94 ? -4.810 6.552 9.598 1.00 86.00 94 LYS A N 1
ATOM 754 C CA . LYS A 1 94 ? -3.517 6.071 10.117 1.00 86.00 94 LYS A CA 1
ATOM 755 C C . LYS A 1 94 ? -3.127 6.789 11.403 1.00 86.00 94 LYS A C 1
ATOM 757 O O . LYS A 1 94 ? -2.787 6.142 12.391 1.00 86.00 94 LYS A O 1
ATOM 762 N N . ARG A 1 95 ? -3.213 8.124 11.397 1.00 89.56 95 ARG A N 1
ATOM 763 C CA . ARG A 1 95 ? -2.911 8.956 12.571 1.00 89.56 95 ARG A CA 1
ATOM 764 C C . ARG A 1 95 ? -3.859 8.635 13.720 1.00 89.56 95 ARG A C 1
ATOM 766 O O . ARG A 1 95 ? -3.404 8.369 14.826 1.00 89.56 95 ARG A O 1
ATOM 773 N N . PHE A 1 96 ? -5.156 8.583 13.431 1.00 94.44 96 PHE A N 1
ATOM 774 C CA . PHE A 1 96 ? -6.177 8.206 14.399 1.00 94.44 96 PHE A CA 1
ATOM 775 C C . PHE A 1 96 ? -5.916 6.825 15.017 1.00 94.44 96 PHE A C 1
ATOM 777 O O . PHE A 1 96 ? -5.883 6.688 16.236 1.00 94.44 96 PHE A O 1
ATOM 784 N N . ALA A 1 97 ? -5.662 5.808 14.195 1.00 91.88 97 ALA A N 1
ATOM 785 C CA . ALA A 1 97 ? -5.441 4.437 14.633 1.00 91.88 97 ALA A CA 1
ATOM 786 C C . ALA A 1 97 ? -4.130 4.282 15.425 1.00 91.88 97 ALA A C 1
ATOM 788 O O . ALA A 1 97 ? -4.082 3.503 16.378 1.00 91.88 97 ALA A O 1
ATOM 789 N N . LYS A 1 98 ? -3.086 5.057 15.091 1.00 90.12 98 LYS A N 1
ATOM 790 C CA . LYS A 1 98 ? -1.848 5.152 15.885 1.00 90.12 98 LYS A CA 1
ATOM 791 C C . LYS A 1 98 ? -2.133 5.734 17.271 1.00 90.12 98 LYS A C 1
ATOM 793 O O . LYS A 1 98 ? -1.740 5.135 18.270 1.00 90.12 98 LYS A O 1
ATOM 798 N N . SER A 1 99 ? -2.870 6.841 17.345 1.00 94.19 99 SER A N 1
ATOM 799 C CA . SER A 1 99 ? -3.271 7.448 18.620 1.00 94.19 99 SER A CA 1
ATOM 800 C C . SER A 1 99 ? -4.176 6.530 19.448 1.00 94.19 99 SER A C 1
ATOM 802 O O . SER A 1 99 ? -3.963 6.388 20.652 1.00 94.19 99 SER A O 1
ATOM 804 N N . LEU A 1 100 ? -5.130 5.845 18.810 1.00 95.25 100 LEU A N 1
ATOM 805 C CA . LEU A 1 100 ? -5.994 4.859 19.458 1.00 95.25 100 LEU A CA 1
ATOM 806 C C . LEU A 1 100 ? -5.183 3.695 20.035 1.00 95.25 100 LEU A C 1
ATOM 808 O O . LEU A 1 100 ? -5.404 3.297 21.177 1.00 95.25 100 LEU A O 1
ATOM 812 N N . ARG A 1 101 ? -4.211 3.178 19.277 1.00 91.31 101 ARG A N 1
ATOM 813 C CA . ARG A 1 101 ? -3.308 2.128 19.755 1.00 91.31 101 ARG A CA 1
ATOM 814 C C . ARG A 1 101 ? -2.534 2.578 20.990 1.00 91.31 101 ARG A C 1
ATOM 816 O O . ARG A 1 101 ? -2.526 1.857 21.978 1.00 91.31 101 ARG A O 1
ATOM 823 N N . VAL A 1 102 ? -1.936 3.771 20.958 1.00 92.62 102 VAL A N 1
ATOM 824 C CA . VAL A 1 102 ? -1.217 4.325 22.117 1.00 92.62 102 VAL A CA 1
ATOM 825 C C . VAL A 1 102 ? -2.138 4.433 23.336 1.00 92.62 102 VAL A C 1
ATOM 827 O O . VAL A 1 102 ? -1.717 4.118 24.448 1.00 92.62 102 VAL A O 1
ATOM 830 N N . ALA A 1 103 ? -3.391 4.851 23.147 1.00 94.81 103 ALA A N 1
ATOM 831 C CA . ALA A 1 103 ? -4.366 4.930 24.231 1.00 94.81 103 ALA A CA 1
ATOM 832 C C . ALA A 1 103 ? -4.729 3.544 24.797 1.00 94.81 103 ALA A C 1
ATOM 834 O O . ALA A 1 103 ? -4.758 3.374 26.012 1.00 94.81 103 ALA A O 1
ATOM 835 N N . LEU A 1 104 ? -4.937 2.537 23.945 1.00 93.06 104 LEU A N 1
ATOM 836 C CA . LEU A 1 104 ? -5.219 1.160 24.369 1.00 93.06 104 LEU A CA 1
ATOM 837 C C . LEU A 1 104 ? -4.015 0.478 25.034 1.00 93.06 104 LEU A C 1
ATOM 839 O O . LEU A 1 104 ? -4.188 -0.239 26.017 1.00 93.06 104 LEU A O 1
ATOM 843 N N . ASP A 1 105 ? -2.798 0.720 24.548 1.00 90.81 105 ASP A N 1
ATOM 844 C CA . ASP A 1 105 ? -1.574 0.161 25.134 1.00 90.81 105 ASP A CA 1
ATOM 845 C C . ASP A 1 105 ? -1.374 0.657 26.581 1.00 90.81 105 ASP A C 1
ATOM 847 O O . ASP A 1 105 ? -0.937 -0.114 27.441 1.00 90.81 105 ASP A O 1
ATOM 851 N N . LYS A 1 106 ? -1.773 1.904 26.883 1.00 94.06 106 LYS A N 1
ATOM 852 C CA . LYS A 1 106 ? -1.782 2.457 28.254 1.00 94.06 106 LYS A CA 1
ATOM 853 C C . LYS A 1 106 ? -2.762 1.743 29.190 1.00 94.06 106 LYS A C 1
ATOM 855 O O . LYS A 1 106 ? -2.536 1.720 30.394 1.00 94.06 106 LYS A O 1
ATOM 860 N N . GLU A 1 107 ? -3.819 1.138 28.654 1.00 93.50 107 GLU A N 1
ATOM 861 C CA . GLU A 1 107 ? -4.825 0.397 29.428 1.00 93.50 107 GLU A CA 1
ATOM 862 C C . GLU A 1 107 ? -4.392 -1.043 29.755 1.00 93.50 107 GLU A C 1
ATOM 864 O O . GLU A 1 107 ? -5.028 -1.725 30.563 1.00 93.50 107 GLU A O 1
ATOM 869 N N . GLY A 1 108 ? -3.307 -1.524 29.139 1.00 90.06 108 GLY A N 1
ATOM 870 C CA . GLY A 1 108 ? -2.642 -2.769 29.509 1.00 90.06 108 GLY A CA 1
ATOM 871 C C . GLY A 1 108 ? -2.306 -3.689 28.336 1.00 90.06 108 GLY A C 1
ATOM 872 O O . GLY A 1 108 ? -2.896 -3.642 27.258 1.00 90.06 108 GLY A O 1
ATOM 873 N N . LYS A 1 109 ? -1.375 -4.619 28.586 1.00 86.25 109 LYS A N 1
ATOM 874 C CA . LYS A 1 109 ? -0.789 -5.511 27.565 1.00 86.25 109 LYS A CA 1
ATOM 875 C C . LYS A 1 109 ? -1.805 -6.369 26.803 1.00 86.25 109 LYS A C 1
ATOM 877 O O . LYS A 1 109 ? -1.531 -6.748 25.670 1.00 86.25 109 LYS A O 1
ATOM 882 N N . LYS A 1 110 ? -2.970 -6.659 27.391 1.00 87.38 110 LYS A N 1
ATOM 883 C CA . LYS A 1 110 ? -4.029 -7.459 26.751 1.00 87.38 110 LYS A CA 1
ATOM 884 C C . LYS A 1 110 ? -4.621 -6.804 25.495 1.00 87.38 110 LYS A C 1
ATOM 886 O O . LYS A 1 110 ? -5.208 -7.501 24.680 1.00 87.38 110 LYS A O 1
ATOM 891 N N . TYR A 1 111 ? -4.460 -5.491 25.321 1.00 90.00 111 TYR A N 1
ATOM 892 C CA . TYR A 1 111 ? -4.961 -4.775 24.144 1.00 90.00 111 TYR A CA 1
ATOM 893 C C . TYR A 1 111 ? -3.935 -4.657 23.011 1.00 90.00 111 TYR A C 1
ATOM 895 O O . TYR A 1 111 ? -4.292 -4.257 21.906 1.00 90.00 111 TYR A O 1
ATOM 903 N N . LYS A 1 112 ? -2.680 -5.064 23.248 1.00 85.94 112 LYS A N 1
ATOM 904 C CA . LYS A 1 112 ? -1.573 -4.949 22.285 1.00 85.94 112 LYS A CA 1
ATOM 905 C C . LYS A 1 112 ? -1.856 -5.648 20.950 1.00 85.94 112 LYS A C 1
ATOM 907 O O . LYS A 1 112 ? -1.419 -5.180 19.901 1.00 85.94 112 LYS A O 1
ATOM 912 N N . HIS A 1 113 ? -2.564 -6.774 21.008 1.00 85.81 113 HIS A N 1
ATOM 913 C CA . HIS A 1 113 ? -2.909 -7.620 19.863 1.00 85.81 113 HIS A CA 1
ATOM 914 C C . HIS A 1 113 ? -4.397 -7.533 19.500 1.00 85.81 113 HIS A C 1
ATOM 916 O O . HIS A 1 113 ? -4.911 -8.384 18.773 1.00 85.81 113 HIS A O 1
ATOM 922 N N . LEU A 1 114 ? -5.108 -6.531 20.030 1.00 88.94 114 LEU A N 1
ATOM 923 C CA . LEU A 1 114 ? -6.529 -6.364 19.775 1.00 88.94 114 LEU A CA 1
ATOM 924 C C . LEU A 1 114 ? -6.738 -5.734 18.400 1.00 88.94 114 LEU A C 1
ATOM 926 O O . LEU A 1 114 ? -6.429 -4.561 18.175 1.00 88.94 114 LEU A O 1
ATOM 930 N N . TYR A 1 115 ? -7.319 -6.520 17.506 1.00 89.94 115 TYR A N 1
ATOM 931 C CA . TYR A 1 115 ? -7.866 -6.049 16.251 1.00 89.94 115 TYR A CA 1
ATOM 932 C C . TYR A 1 115 ? -9.243 -5.425 16.462 1.00 89.94 115 TYR A C 1
ATOM 934 O O . TYR A 1 115 ? -10.095 -6.002 17.148 1.00 89.94 115 TYR A O 1
ATOM 942 N N . GLY A 1 116 ? -9.467 -4.281 15.818 1.00 91.25 116 GLY A N 1
ATOM 943 C CA . GLY A 1 116 ? -10.741 -3.578 15.826 1.00 91.25 116 GLY A CA 1
ATOM 944 C C . GLY A 1 116 ? -11.174 -3.133 14.432 1.00 91.25 116 GLY A C 1
ATOM 945 O O . GLY A 1 116 ? -10.392 -2.542 13.689 1.00 91.25 116 GLY A O 1
ATOM 946 N N . ALA A 1 117 ? -12.434 -3.374 14.077 1.00 92.25 117 ALA A N 1
ATOM 947 C CA . ALA A 1 117 ? -13.045 -2.799 12.880 1.00 92.25 117 ALA A CA 1
ATOM 948 C C . ALA A 1 117 ? -14.233 -1.914 13.263 1.00 92.25 117 ALA A C 1
ATOM 950 O O . ALA A 1 117 ? -15.162 -2.362 13.938 1.00 92.25 117 ALA A O 1
ATOM 951 N N . ILE A 1 118 ? -14.199 -0.651 12.838 1.00 94.31 118 ILE A N 1
ATOM 952 C CA . ILE A 1 118 ? -15.245 0.336 13.125 1.00 94.31 118 ILE A CA 1
ATOM 953 C C . ILE A 1 118 ? -16.208 0.391 11.936 1.00 94.31 118 ILE A C 1
ATOM 955 O O . ILE A 1 118 ? -15.811 0.653 10.793 1.00 94.31 118 ILE A O 1
ATOM 959 N N . HIS A 1 119 ? -17.484 0.124 12.198 1.00 93.69 119 HIS A N 1
ATOM 960 C CA . HIS A 1 119 ? -18.569 0.205 11.226 1.00 93.69 119 HIS A CA 1
ATOM 961 C C . HIS A 1 119 ? -19.351 1.490 11.460 1.00 93.69 119 HIS A C 1
ATOM 963 O O . HIS A 1 119 ? -20.051 1.629 12.456 1.00 93.69 119 HIS A O 1
ATOM 969 N N . PHE A 1 120 ? -19.193 2.448 10.550 1.00 94.19 120 PHE A N 1
ATOM 970 C CA . PHE A 1 120 ? -19.881 3.733 10.618 1.00 94.19 120 PHE A CA 1
ATOM 971 C C . PHE A 1 120 ? -21.313 3.616 10.093 1.00 94.19 120 PHE A C 1
ATOM 973 O O . PHE A 1 120 ? -21.539 2.910 9.114 1.00 94.19 120 PHE A O 1
ATOM 980 N N . ASN A 1 121 ? -22.246 4.367 10.684 1.00 92.25 121 ASN A N 1
ATOM 981 C CA . ASN A 1 121 ? -23.636 4.461 10.215 1.00 92.25 121 ASN A CA 1
ATOM 982 C C . ASN A 1 121 ? -23.711 4.978 8.767 1.00 92.25 121 ASN A C 1
ATOM 984 O O . ASN A 1 121 ? -24.498 4.493 7.964 1.00 92.25 121 ASN A O 1
ATOM 988 N N . ASN A 1 122 ? -22.862 5.957 8.434 1.00 89.75 122 ASN A N 1
ATOM 989 C CA . ASN A 1 122 ? -22.798 6.600 7.121 1.00 89.75 122 ASN A CA 1
ATOM 990 C C . ASN A 1 122 ? -21.347 6.602 6.606 1.00 89.75 122 ASN A C 1
ATOM 992 O O . ASN A 1 122 ? -20.668 7.632 6.713 1.00 89.75 122 ASN A O 1
ATOM 996 N N . PRO A 1 123 ? -20.832 5.467 6.094 1.00 85.56 123 PRO A N 1
ATOM 997 C CA . PRO A 1 123 ? -19.436 5.350 5.688 1.00 85.56 123 PRO A CA 1
ATOM 998 C C . PRO A 1 123 ? -19.135 6.278 4.507 1.00 85.56 123 PRO A C 1
ATOM 1000 O O . PRO A 1 123 ? -19.760 6.194 3.453 1.00 85.56 123 PRO A O 1
ATOM 1003 N N . ASN A 1 124 ? -18.184 7.194 4.689 1.00 86.94 124 ASN A N 1
ATOM 1004 C CA . ASN A 1 124 ? -17.679 8.069 3.633 1.00 86.94 124 ASN A CA 1
ATOM 1005 C C . ASN A 1 124 ? -16.289 8.612 3.999 1.00 86.94 124 ASN A C 1
ATOM 1007 O O . ASN A 1 124 ? -15.914 8.646 5.170 1.00 86.94 124 ASN A O 1
ATOM 1011 N N . PHE A 1 125 ? -15.557 9.124 3.009 1.00 85.75 125 PHE A N 1
ATOM 1012 C CA . PHE A 1 125 ? -14.186 9.622 3.187 1.00 85.75 125 PHE A CA 1
ATOM 1013 C C . PHE A 1 125 ? -14.054 10.943 3.973 1.00 85.75 125 PHE A C 1
ATOM 1015 O O . PHE A 1 125 ? -12.940 11.414 4.185 1.00 85.75 125 PHE A O 1
ATOM 1022 N N . LYS A 1 126 ? -15.161 11.559 4.406 1.00 88.75 126 LYS A N 1
ATOM 1023 C CA . LYS A 1 126 ? -15.182 12.761 5.263 1.00 88.75 126 LYS A CA 1
ATOM 1024 C C . LYS A 1 126 ? -15.657 12.458 6.689 1.00 88.75 126 LYS A C 1
ATOM 1026 O O . LYS A 1 126 ? -15.916 13.378 7.454 1.00 88.75 126 LYS A O 1
ATOM 1031 N N . ILE A 1 127 ? -15.831 11.185 7.059 1.00 90.44 127 ILE A N 1
ATOM 1032 C CA . ILE A 1 127 ? -16.376 10.809 8.373 1.00 90.44 127 ILE A CA 1
ATOM 1033 C C . ILE A 1 127 ? -15.500 11.306 9.533 1.00 90.44 127 ILE A C 1
ATOM 1035 O O . ILE A 1 127 ? -16.035 11.748 10.540 1.00 90.44 127 ILE A O 1
ATOM 1039 N N . MET A 1 128 ? -14.178 11.325 9.345 1.00 91.94 128 MET A N 1
ATOM 1040 C CA . MET A 1 128 ? -13.202 11.821 10.325 1.00 91.94 128 MET A CA 1
ATOM 1041 C C . MET A 1 128 ? -13.276 13.331 10.563 1.00 91.94 128 MET A C 1
ATOM 1043 O O . MET A 1 128 ? -12.773 13.804 11.573 1.00 91.94 128 MET A O 1
ATOM 1047 N N . ASP A 1 129 ? -13.901 14.087 9.656 1.00 92.06 129 ASP A N 1
ATOM 1048 C CA . ASP A 1 129 ? -14.062 15.537 9.796 1.00 92.06 129 ASP A CA 1
ATOM 1049 C C . ASP A 1 129 ? -15.275 15.890 10.693 1.00 92.06 129 ASP A C 1
ATOM 1051 O O . ASP A 1 129 ? -15.564 17.065 10.902 1.00 92.06 129 ASP A O 1
ATOM 1055 N N . ARG A 1 130 ? -16.029 14.891 11.188 1.00 92.25 130 ARG A N 1
ATOM 1056 C CA . ARG A 1 130 ? -17.307 15.094 11.905 1.00 92.25 130 ARG A CA 1
ATOM 1057 C C . ARG A 1 130 ? -17.207 15.061 13.426 1.00 92.25 130 ARG A C 1
ATOM 1059 O O . ARG A 1 130 ? -18.182 15.393 14.086 1.00 92.25 130 ARG A O 1
ATOM 1066 N N . PHE A 1 131 ? -16.074 14.648 13.976 1.00 92.31 131 PHE A N 1
ATOM 1067 C CA . PHE A 1 131 ? -15.899 14.488 15.415 1.00 92.31 131 PHE A CA 1
ATOM 1068 C C . PHE A 1 131 ? -14.480 14.850 15.841 1.00 92.31 131 PHE A C 1
ATOM 1070 O O . PHE A 1 131 ? -13.534 14.773 15.056 1.00 92.31 131 PHE A O 1
ATOM 1077 N N . ASP A 1 132 ? -14.326 15.216 17.112 1.00 95.31 132 ASP A N 1
ATOM 1078 C CA . ASP A 1 132 ? -13.007 15.377 17.711 1.00 95.31 132 ASP A CA 1
ATOM 1079 C C . ASP A 1 132 ? -12.343 14.006 17.900 1.00 95.31 132 ASP A C 1
ATOM 1081 O O . ASP A 1 132 ? -12.883 13.113 18.558 1.00 95.31 132 ASP A O 1
ATOM 1085 N N . ASN A 1 133 ? -11.150 13.833 17.327 1.00 94.62 133 ASN A N 1
ATOM 1086 C CA . ASN A 1 133 ? -10.441 12.554 17.357 1.00 94.62 133 ASN A CA 1
ATOM 1087 C C . ASN A 1 133 ? -10.074 12.113 18.780 1.00 94.62 133 ASN A C 1
ATOM 1089 O O . ASN A 1 133 ? -10.082 10.916 19.056 1.00 94.62 133 ASN A O 1
ATOM 1093 N N . SER A 1 134 ? -9.746 13.045 19.679 1.00 96.69 134 SER A N 1
ATOM 1094 C CA . SER A 1 134 ? -9.328 12.716 21.047 1.00 96.69 134 SER A CA 1
ATOM 1095 C C . SER A 1 134 ? -10.511 12.213 21.879 1.00 96.69 134 SER A C 1
ATOM 1097 O O . SER A 1 134 ? -10.430 11.161 22.527 1.00 96.69 134 SER A O 1
ATOM 1099 N N . ALA A 1 135 ? -11.644 12.912 21.793 1.00 97.19 135 ALA A N 1
ATOM 1100 C CA . ALA A 1 135 ? -12.897 12.502 22.415 1.00 97.19 135 ALA A CA 1
ATOM 1101 C C . ALA A 1 135 ? -13.381 11.157 21.852 1.00 97.19 135 ALA A C 1
ATOM 1103 O O . ALA A 1 135 ? -13.694 10.241 22.614 1.00 97.19 135 ALA A O 1
ATOM 1104 N N . PHE A 1 136 ? -13.342 10.985 20.526 1.00 97.62 136 PHE A N 1
ATOM 1105 C CA . PHE A 1 136 ? -13.761 9.742 19.879 1.00 97.62 136 PHE A CA 1
ATOM 1106 C C . PHE A 1 136 ? -12.886 8.540 20.273 1.00 97.62 136 PHE A C 1
ATOM 1108 O O . PHE A 1 136 ? -13.406 7.460 20.557 1.00 97.62 136 PHE A O 1
ATOM 1115 N N . ILE A 1 137 ? -11.561 8.721 20.367 1.00 97.94 137 ILE A N 1
ATOM 1116 C CA . ILE A 1 137 ? -10.642 7.690 20.885 1.00 97.94 137 ILE A CA 1
ATOM 1117 C C . ILE A 1 137 ? -11.008 7.314 22.321 1.00 97.94 137 ILE A C 1
ATOM 1119 O O . ILE A 1 137 ? -11.068 6.127 22.645 1.00 97.94 137 ILE A O 1
ATOM 1123 N N . SER A 1 138 ? -11.269 8.309 23.168 1.00 97.94 138 SER A N 1
ATOM 1124 C CA . SER A 1 138 ? -11.612 8.092 24.577 1.00 97.94 138 SER A CA 1
ATOM 1125 C C . SER A 1 138 ? -12.884 7.251 24.723 1.00 97.94 138 SER A C 1
ATOM 1127 O O . SER A 1 138 ? -12.909 6.298 25.507 1.00 97.94 138 SER A O 1
ATOM 1129 N N . GLU A 1 139 ? -13.905 7.526 23.908 1.00 98.06 139 GLU A N 1
ATOM 1130 C CA . GLU A 1 139 ? -15.130 6.723 23.860 1.00 98.06 139 GLU A CA 1
ATOM 1131 C C . GLU A 1 139 ? -14.876 5.278 23.404 1.00 98.06 139 GLU A C 1
ATOM 1133 O O . GLU A 1 139 ? -15.396 4.338 24.012 1.00 98.06 139 GLU A O 1
ATOM 1138 N N . ILE A 1 140 ? -14.044 5.065 22.375 1.00 97.25 140 ILE A N 1
ATOM 1139 C CA . ILE A 1 140 ? -13.689 3.711 21.911 1.00 97.25 140 ILE A CA 1
ATOM 1140 C C . ILE A 1 140 ? -12.975 2.937 23.014 1.00 97.25 140 ILE A C 1
ATOM 1142 O O . ILE A 1 140 ? -13.340 1.794 23.293 1.00 97.25 140 ILE A O 1
ATOM 1146 N N . VAL A 1 141 ? -11.982 3.547 23.662 1.00 96.81 141 VAL A N 1
ATOM 1147 C CA . VAL A 1 141 ? -11.238 2.918 24.760 1.00 96.81 141 VAL A CA 1
ATOM 1148 C C . VAL A 1 141 ? -12.190 2.527 25.890 1.00 96.81 141 VAL A C 1
ATOM 1150 O O . VAL A 1 141 ? -12.149 1.387 26.363 1.00 96.81 141 VAL A O 1
ATOM 1153 N N . PHE A 1 142 ? -13.101 3.424 26.279 1.00 96.69 142 PHE A N 1
ATOM 1154 C CA . PHE A 1 142 ? -14.118 3.124 27.283 1.00 96.69 142 PHE A CA 1
ATOM 1155 C C . PHE A 1 142 ? -15.014 1.951 26.861 1.00 96.69 142 PHE A C 1
ATOM 1157 O O . PHE A 1 142 ? -15.222 1.018 27.643 1.00 96.69 142 PHE A O 1
ATOM 1164 N N . ALA A 1 143 ? -15.517 1.955 25.625 1.00 96.25 143 ALA A N 1
ATOM 1165 C CA . ALA A 1 143 ? -16.374 0.892 25.107 1.00 96.25 143 ALA A CA 1
ATOM 1166 C C . ALA A 1 143 ? -15.657 -0.470 25.094 1.00 96.25 143 ALA A C 1
ATOM 1168 O O . ALA A 1 143 ? -16.221 -1.471 25.544 1.00 96.25 143 ALA A O 1
ATOM 1169 N N . VAL A 1 144 ? -14.399 -0.503 24.644 1.00 94.94 144 VAL A N 1
ATOM 1170 C CA . VAL A 1 144 ? -13.558 -1.710 24.588 1.00 94.94 144 VAL A CA 1
ATOM 1171 C C . VAL A 1 144 ? -13.307 -2.279 25.984 1.00 94.94 144 VAL A C 1
ATOM 1173 O O . VAL A 1 144 ? -13.496 -3.479 26.196 1.00 94.94 144 VAL A O 1
ATOM 1176 N N . LYS A 1 145 ? -12.951 -1.436 26.961 1.00 93.19 145 LYS A N 1
ATOM 1177 C CA . LYS A 1 145 ? -12.729 -1.862 28.357 1.00 93.19 145 LYS A CA 1
ATOM 1178 C C . LYS A 1 145 ? -13.962 -2.532 28.961 1.00 93.19 145 LYS A C 1
ATOM 1180 O O . LYS A 1 145 ? -13.842 -3.507 29.700 1.00 93.19 145 LYS A O 1
ATOM 1185 N N . ASN A 1 146 ? -15.143 -2.026 28.616 1.00 92.50 146 ASN A N 1
ATOM 1186 C CA . ASN A 1 146 ? -16.421 -2.489 29.146 1.00 92.50 146 ASN A CA 1
ATOM 1187 C C . ASN A 1 146 ? -17.076 -3.599 28.304 1.00 92.50 146 ASN A C 1
ATOM 1189 O O . ASN A 1 146 ? -18.167 -4.065 28.640 1.00 92.50 146 ASN A O 1
ATOM 1193 N N . ALA A 1 147 ? -16.424 -4.068 27.235 1.00 88.50 147 ALA A N 1
ATOM 1194 C CA . ALA A 1 147 ? -17.008 -5.028 26.302 1.00 88.50 147 ALA A CA 1
ATOM 1195 C C . ALA A 1 147 ? -17.210 -6.439 26.887 1.00 88.50 147 ALA A C 1
ATOM 1197 O O . ALA A 1 147 ? -17.937 -7.224 26.286 1.00 88.50 147 ALA A O 1
ATOM 1198 N N . LYS A 1 148 ? -16.610 -6.779 28.042 1.00 80.75 148 LYS A N 1
ATOM 1199 C CA . LYS A 1 148 ? -16.753 -8.086 28.729 1.00 80.75 148 LYS A CA 1
ATOM 1200 C C . LYS A 1 148 ? -16.659 -9.295 27.768 1.00 80.75 148 LYS A C 1
ATOM 1202 O O . LYS A 1 148 ? -17.539 -10.148 27.764 1.00 80.75 148 LYS A O 1
ATOM 1207 N N . ASN A 1 149 ? -15.616 -9.350 26.936 1.00 74.06 149 ASN A N 1
ATOM 1208 C CA . ASN A 1 149 ? -15.365 -10.397 25.922 1.00 74.06 149 ASN A CA 1
ATOM 1209 C C . ASN A 1 149 ? -16.333 -10.433 24.723 1.00 74.06 149 ASN A C 1
ATOM 1211 O O . ASN A 1 149 ? -16.335 -11.397 23.959 1.00 74.06 149 ASN A O 1
ATOM 1215 N N . LYS A 1 150 ? -17.146 -9.396 24.504 1.00 81.19 150 LYS A N 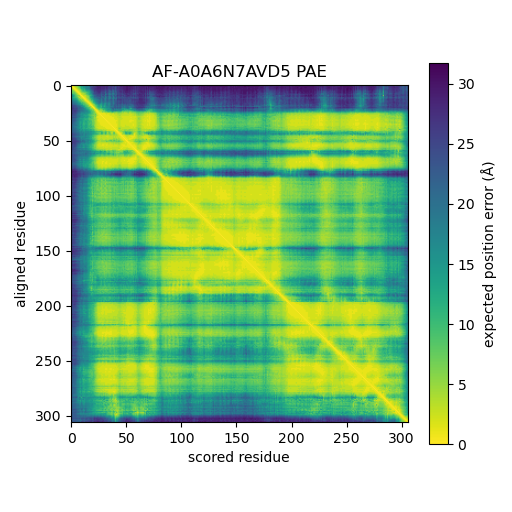1
ATOM 1216 C CA . LYS A 1 150 ? -17.966 -9.304 23.291 1.00 81.19 150 LYS A CA 1
ATOM 1217 C C . LYS A 1 150 ? -17.094 -9.046 22.063 1.00 81.19 150 LYS A C 1
ATOM 1219 O O . LYS A 1 150 ? -16.369 -8.058 22.004 1.00 81.19 150 LYS A O 1
ATOM 1224 N N . HIS A 1 151 ? -17.271 -9.877 21.038 1.00 87.62 151 HIS A N 1
ATOM 1225 C CA . HIS A 1 151 ? -16.696 -9.661 19.706 1.00 87.62 151 HIS A CA 1
ATOM 1226 C C . HIS A 1 151 ? -17.364 -8.517 18.937 1.00 87.62 151 HIS A C 1
ATOM 1228 O O . HIS A 1 151 ? -16.809 -8.026 17.965 1.00 87.62 151 HIS A O 1
ATOM 1234 N N . HIS A 1 152 ? -18.563 -8.099 19.347 1.00 91.69 152 HIS A N 1
ATOM 1235 C CA . HIS A 1 152 ? -19.293 -6.996 18.732 1.00 91.69 152 HIS A CA 1
ATOM 1236 C C . HIS A 1 152 ? -19.819 -6.066 19.822 1.00 91.69 152 HIS A C 1
ATOM 1238 O O . HIS A 1 152 ? -20.608 -6.481 20.678 1.00 91.69 152 HIS A O 1
ATOM 1244 N N . ILE A 1 153 ? -19.423 -4.800 19.767 1.00 94.31 153 ILE A N 1
ATOM 1245 C CA . ILE A 1 153 ? -19.971 -3.739 20.607 1.00 94.31 153 ILE A CA 1
ATOM 1246 C C . ILE A 1 153 ? -21.005 -2.985 19.774 1.00 94.31 153 ILE A C 1
ATOM 1248 O O . ILE A 1 153 ? -20.690 -2.472 18.701 1.00 94.31 153 ILE A O 1
ATOM 1252 N N . LYS A 1 154 ? -22.245 -2.958 20.259 1.00 93.31 154 LYS A N 1
ATOM 1253 C CA . LYS A 1 154 ? -23.401 -2.307 19.628 1.00 93.31 154 LYS A CA 1
ATOM 1254 C C . LYS A 1 154 ? -24.172 -1.516 20.680 1.00 93.31 154 LYS A C 1
ATOM 1256 O O . LYS A 1 154 ? -23.986 -1.759 21.872 1.00 93.31 154 LYS A O 1
ATOM 1261 N N . ARG A 1 155 ? -25.112 -0.673 20.232 1.00 89.56 155 ARG A N 1
ATOM 1262 C CA . ARG A 1 155 ? -26.064 0.060 21.094 1.00 89.56 155 ARG A CA 1
ATOM 1263 C C . ARG A 1 155 ? -25.351 0.901 22.163 1.00 89.56 155 ARG A C 1
ATOM 1265 O O . ARG A 1 155 ? -25.519 0.682 23.358 1.00 89.56 155 ARG A O 1
ATOM 1272 N N . PHE A 1 156 ? -24.539 1.851 21.711 1.00 95.19 156 PHE A N 1
ATOM 1273 C CA . PHE A 1 156 ? -23.821 2.780 22.583 1.00 95.19 156 PHE A CA 1
ATOM 1274 C C . PHE A 1 156 ? -24.799 3.648 23.388 1.00 95.19 156 PHE A C 1
ATOM 1276 O O . PHE A 1 156 ? -25.796 4.131 22.850 1.00 95.19 156 PHE A O 1
ATOM 1283 N N . ASN A 1 157 ? -24.540 3.822 24.685 1.00 94.06 157 ASN A N 1
ATOM 1284 C CA . ASN A 1 157 ? -25.346 4.705 25.524 1.00 94.06 157 ASN A CA 1
ATOM 1285 C C . ASN A 1 157 ? -25.011 6.164 25.170 1.00 94.06 157 ASN A C 1
ATOM 1287 O O . ASN A 1 157 ? -23.847 6.547 25.221 1.00 94.06 157 ASN A O 1
ATOM 1291 N N . LYS A 1 158 ? -26.030 6.957 24.818 1.00 95.06 158 LYS A N 1
ATOM 1292 C CA . LYS A 1 158 ? -25.886 8.357 24.395 1.00 95.06 158 LYS A CA 1
ATOM 1293 C C . LYS A 1 158 ? -25.261 9.245 25.478 1.00 95.06 158 LYS A C 1
ATOM 1295 O O . LYS A 1 158 ? -24.532 10.165 25.133 1.00 95.06 158 LYS A O 1
ATOM 1300 N N . ASP A 1 159 ? -25.515 8.955 26.749 1.00 95.00 159 ASP A N 1
ATOM 1301 C CA . ASP A 1 159 ? -25.063 9.791 27.866 1.00 95.00 159 ASP A CA 1
ATOM 1302 C C . ASP A 1 159 ? -23.574 9.585 28.169 1.00 95.00 159 ASP A C 1
ATOM 1304 O O . ASP A 1 159 ? -22.905 10.481 28.672 1.00 95.00 159 ASP A O 1
ATOM 1308 N N . THR A 1 160 ? -23.041 8.403 27.847 1.00 95.00 160 THR A N 1
ATOM 1309 C CA . THR A 1 160 ? -21.639 8.044 28.121 1.00 95.00 160 THR A CA 1
ATOM 1310 C C . THR A 1 160 ? -20.767 7.992 26.872 1.00 95.00 160 THR A C 1
ATOM 1312 O O . THR A 1 160 ? -19.557 8.146 26.972 1.00 95.00 160 THR A O 1
ATOM 1315 N N . LEU A 1 161 ? -21.362 7.685 25.717 1.00 97.31 161 LEU A N 1
ATOM 1316 C CA . LEU A 1 161 ? -20.691 7.439 24.438 1.00 97.31 161 LEU A CA 1
ATOM 1317 C C . LEU A 1 161 ? -21.441 8.141 23.283 1.00 97.31 161 LEU A C 1
ATOM 1319 O O . LEU A 1 161 ? -21.933 7.464 22.366 1.00 97.31 161 LEU A O 1
ATOM 1323 N N . PRO A 1 162 ? -21.630 9.474 23.356 1.00 97.25 162 PRO A N 1
ATOM 1324 C CA . PRO A 1 162 ? -22.422 10.221 22.383 1.00 97.25 162 PRO A CA 1
ATOM 1325 C C . PRO A 1 162 ? -21.868 10.131 20.956 1.00 97.25 162 PRO A C 1
ATOM 1327 O O . PRO A 1 162 ? -22.652 9.906 20.029 1.00 97.25 162 PRO A O 1
ATOM 1330 N N . LEU A 1 163 ? -20.550 10.234 20.758 1.00 97.44 163 LEU A N 1
ATOM 1331 C CA . LEU A 1 163 ? -19.951 10.224 19.418 1.00 97.44 163 LEU A CA 1
ATOM 1332 C C . LEU A 1 163 ? -20.050 8.840 18.765 1.00 97.44 163 LEU A C 1
ATOM 1334 O O . LEU A 1 163 ? -20.380 8.725 17.580 1.00 97.44 163 LEU A O 1
ATOM 1338 N N . LEU A 1 164 ? -19.813 7.767 19.527 1.00 97.06 164 LEU A N 1
ATOM 1339 C CA . LEU A 1 164 ? -20.031 6.401 19.046 1.00 97.06 164 LEU A CA 1
ATOM 1340 C C . LEU A 1 164 ? -21.504 6.163 18.731 1.00 97.06 164 LEU A C 1
ATOM 1342 O O . LEU A 1 164 ? -21.816 5.560 17.706 1.00 97.06 164 LEU A O 1
ATOM 1346 N N . ARG A 1 165 ? -22.420 6.655 19.571 1.00 96.75 165 ARG A N 1
ATOM 1347 C CA . ARG A 1 165 ? -23.858 6.519 19.323 1.00 96.75 165 ARG A CA 1
ATOM 1348 C C . ARG A 1 165 ? -24.287 7.205 18.027 1.00 96.75 165 ARG A C 1
ATOM 1350 O O . ARG A 1 165 ? -25.120 6.654 17.308 1.00 96.75 165 ARG A O 1
ATOM 1357 N N . GLU A 1 166 ? -23.743 8.381 17.742 1.00 96.50 166 GLU A N 1
ATOM 1358 C CA . GLU A 1 166 ? -24.088 9.157 16.553 1.00 96.50 166 GLU A CA 1
ATOM 1359 C C . GLU A 1 166 ? -23.486 8.562 15.271 1.00 96.50 166 GLU A C 1
ATOM 1361 O O . GLU A 1 166 ? -24.171 8.420 14.251 1.00 96.50 166 GLU A O 1
ATOM 1366 N N . HIS A 1 167 ? -22.209 8.179 15.302 1.00 96.69 167 HIS A N 1
ATOM 1367 C CA . HIS A 1 167 ? -21.462 7.881 14.079 1.00 96.69 167 HIS A CA 1
ATOM 1368 C C . HIS A 1 167 ? -21.225 6.393 13.819 1.00 96.69 167 HIS A C 1
ATOM 1370 O O . HIS A 1 167 ? -20.985 6.023 12.666 1.00 96.69 167 HIS A O 1
ATOM 1376 N N . VAL A 1 168 ? -21.289 5.540 14.842 1.00 96.94 168 VAL A N 1
ATOM 1377 C CA . VAL A 1 168 ? -20.898 4.127 14.760 1.00 96.94 168 VAL A CA 1
ATOM 1378 C C . VAL A 1 168 ? -22.118 3.224 14.904 1.00 96.94 168 VAL A C 1
ATOM 1380 O O . VAL A 1 168 ? -22.859 3.290 15.882 1.00 96.94 168 VAL A O 1
ATOM 1383 N N . ASP A 1 169 ? -22.299 2.334 13.932 1.00 95.50 169 ASP A N 1
ATOM 1384 C CA . ASP A 1 169 ? -23.269 1.242 14.009 1.00 95.50 169 ASP A CA 1
ATOM 1385 C C . ASP A 1 169 ? -22.763 0.185 14.999 1.00 95.50 169 ASP A C 1
ATOM 1387 O O . ASP A 1 169 ? -23.423 -0.165 15.985 1.00 95.50 169 ASP A O 1
ATOM 1391 N N . HIS A 1 170 ? -21.531 -0.288 14.777 1.00 95.75 170 HIS A N 1
ATOM 1392 C CA . HIS A 1 170 ? -20.875 -1.226 15.678 1.00 95.75 170 HIS A CA 1
ATOM 1393 C C . HIS A 1 170 ? -19.346 -1.221 15.585 1.00 95.75 170 HIS A C 1
ATOM 1395 O O . HIS A 1 170 ? -18.751 -0.773 14.605 1.00 95.75 170 HIS A O 1
ATOM 1401 N N . VAL A 1 171 ? -18.709 -1.784 16.613 1.00 95.75 171 VAL A N 1
ATOM 1402 C CA . VAL A 1 171 ? -17.276 -2.108 16.620 1.00 95.75 171 VAL A CA 1
ATOM 1403 C C . VAL A 1 171 ? -17.115 -3.619 16.709 1.00 95.75 171 VAL A C 1
ATOM 1405 O O . VAL A 1 171 ? -17.660 -4.247 17.618 1.00 95.75 171 VAL A O 1
ATOM 1408 N N . TYR A 1 172 ? -16.376 -4.202 15.771 1.00 93.88 172 TYR A N 1
ATOM 1409 C CA . TYR A 1 172 ? -15.959 -5.600 15.821 1.00 93.88 172 TYR A CA 1
ATOM 1410 C C . TYR A 1 172 ? -14.587 -5.720 16.481 1.00 93.88 172 TYR A C 1
ATOM 1412 O O . TYR A 1 172 ? -13.698 -4.930 16.173 1.00 93.88 172 TYR A O 1
ATOM 1420 N N . LEU A 1 173 ? -14.413 -6.716 17.348 1.00 92.50 173 LEU A N 1
ATOM 1421 C CA . LEU A 1 173 ? -13.197 -6.974 18.108 1.00 92.50 173 LEU A CA 1
ATOM 1422 C C . LEU A 1 173 ? -12.733 -8.423 17.958 1.00 92.50 173 LEU A C 1
ATOM 1424 O O . LEU A 1 173 ? -13.521 -9.369 18.087 1.00 92.50 173 LEU A O 1
ATOM 1428 N N . LYS A 1 174 ? -11.425 -8.600 17.774 1.00 89.00 174 LYS A N 1
ATOM 1429 C CA . LYS A 1 174 ? -10.788 -9.917 17.706 1.00 89.00 174 LYS A CA 1
ATOM 1430 C C . LYS A 1 174 ? -9.384 -9.868 18.299 1.00 89.00 174 LYS A C 1
ATOM 1432 O O . LYS A 1 174 ? -8.615 -8.975 17.976 1.00 89.00 174 LYS A O 1
ATOM 1437 N N . ASP A 1 175 ? -9.033 -10.842 19.130 1.00 87.19 175 ASP A N 1
ATOM 1438 C CA . ASP A 1 175 ? -7.634 -11.053 19.510 1.00 87.19 175 ASP A CA 1
ATOM 1439 C C . ASP A 1 175 ? -6.900 -11.721 18.342 1.00 87.19 175 ASP A C 1
ATOM 1441 O O . ASP A 1 175 ? -7.335 -12.759 17.830 1.00 87.19 175 ASP A O 1
ATOM 1445 N N . THR A 1 176 ? -5.821 -11.092 17.881 1.00 81.25 176 THR A N 1
ATOM 1446 C CA . THR A 1 176 ? -4.999 -11.586 16.775 1.00 81.25 176 THR A CA 1
ATOM 1447 C C . THR A 1 176 ? -3.584 -11.940 17.215 1.00 81.25 176 THR A C 1
ATOM 1449 O O . THR A 1 176 ? -2.677 -11.892 16.397 1.00 81.25 176 THR A O 1
ATOM 1452 N N . THR A 1 177 ? -3.353 -12.282 18.483 1.00 80.50 177 THR A N 1
ATOM 1453 C CA . THR A 1 177 ? -2.024 -12.686 18.973 1.00 80.50 177 THR A CA 1
ATOM 1454 C C . THR A 1 177 ? -1.376 -13.742 18.050 1.00 80.50 177 THR A C 1
ATOM 1456 O O . THR A 1 177 ? -2.025 -14.744 17.738 1.00 80.50 177 THR A O 1
ATOM 1459 N N . PRO A 1 178 ? -0.110 -13.561 17.607 1.00 80.00 178 PRO A N 1
ATOM 1460 C CA . PRO A 1 178 ? 0.864 -12.541 18.025 1.00 80.00 178 PRO A CA 1
ATOM 1461 C C . PRO A 1 178 ? 0.961 -11.304 17.109 1.00 80.00 178 PRO A C 1
ATOM 1463 O O . PRO A 1 178 ? 1.928 -10.5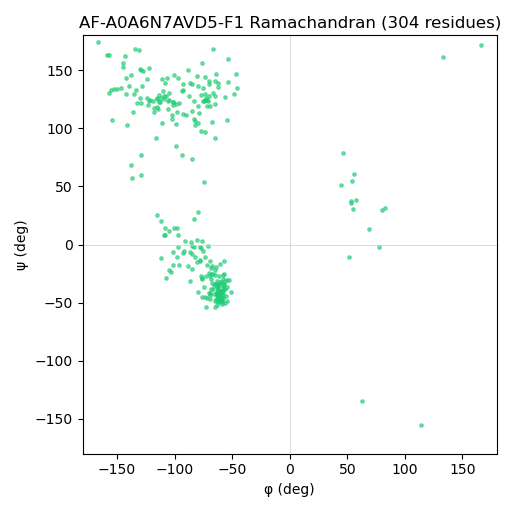54 17.227 1.00 80.00 178 PRO A O 1
ATOM 1466 N N . GLU A 1 179 ? 0.010 -11.075 16.200 1.00 71.56 179 GLU A N 1
ATOM 1467 C CA . GLU A 1 179 ? 0.050 -9.980 15.216 1.00 71.56 179 GLU A CA 1
ATOM 1468 C C . GLU A 1 179 ? 0.257 -8.610 15.883 1.00 71.56 179 GLU A C 1
ATOM 1470 O O . GLU A 1 179 ? -0.312 -8.318 16.938 1.00 71.56 179 GLU A O 1
ATOM 1475 N N . THR A 1 180 ? 1.073 -7.750 15.273 1.00 73.12 180 THR A N 1
ATOM 1476 C CA . THR A 1 180 ? 1.386 -6.407 15.793 1.00 73.12 180 THR A CA 1
ATOM 1477 C C . THR A 1 180 ? 1.221 -5.346 14.708 1.00 73.12 180 THR A C 1
ATOM 1479 O O . THR A 1 180 ? 1.087 -5.663 13.530 1.00 73.12 180 THR A O 1
ATOM 1482 N N . GLY A 1 181 ? 1.223 -4.067 15.095 1.00 71.88 181 GLY A N 1
ATOM 1483 C CA . GLY A 1 181 ? 1.090 -2.948 14.160 1.00 71.88 181 GLY A CA 1
ATOM 1484 C C . GLY A 1 181 ? -0.206 -2.173 14.370 1.00 71.88 181 GLY A C 1
ATOM 1485 O O . GLY A 1 181 ? -0.760 -2.149 15.468 1.00 71.88 181 GLY A O 1
ATOM 1486 N N . ILE A 1 182 ? -0.672 -1.494 13.323 1.00 71.69 182 ILE A N 1
ATOM 1487 C CA . ILE A 1 182 ? -1.979 -0.832 13.329 1.00 71.69 182 ILE A CA 1
ATOM 1488 C C . ILE A 1 182 ? -3.045 -1.885 13.003 1.00 71.69 182 ILE A C 1
ATOM 1490 O O . ILE A 1 182 ? -3.212 -2.283 11.854 1.00 71.69 182 ILE A O 1
ATOM 1494 N N . LEU A 1 183 ? -3.756 -2.346 14.033 1.00 83.00 183 LEU A N 1
ATOM 1495 C CA . LEU A 1 183 ? -4.791 -3.385 13.935 1.00 83.00 183 LEU A CA 1
ATOM 1496 C C . LEU A 1 183 ? -6.219 -2.809 13.933 1.00 83.00 183 LEU A C 1
ATOM 1498 O O . LEU A 1 183 ? -7.183 -3.543 14.131 1.00 83.00 183 LEU A O 1
ATOM 1502 N N . TRP A 1 184 ? -6.358 -1.497 13.725 1.00 88.88 184 TRP A N 1
ATOM 1503 C CA . TRP A 1 184 ? -7.628 -0.777 13.808 1.00 88.88 184 TRP A CA 1
ATOM 1504 C C . TRP A 1 184 ? -8.011 -0.156 12.471 1.00 88.88 184 TRP A C 1
ATOM 1506 O O . TRP A 1 184 ? -7.315 0.725 11.963 1.00 88.88 184 TRP A O 1
ATOM 1516 N N . TRP A 1 185 ? -9.138 -0.594 11.915 1.00 88.00 185 TRP A N 1
ATOM 1517 C CA . TRP A 1 185 ? -9.535 -0.277 10.546 1.00 88.00 185 TRP A CA 1
ATOM 1518 C C . TRP A 1 185 ? -10.961 0.263 10.453 1.00 88.00 185 TRP A C 1
ATOM 1520 O O . TRP A 1 185 ? -11.830 -0.126 11.238 1.00 88.00 185 TRP A O 1
ATOM 1530 N N . PRO A 1 186 ? -11.247 1.121 9.463 1.00 89.25 186 PRO A N 1
ATOM 1531 C CA . PRO A 1 186 ? -12.609 1.442 9.106 1.00 89.25 186 PRO A CA 1
ATOM 1532 C C . PRO A 1 186 ? -13.114 0.336 8.169 1.00 89.25 186 PRO A C 1
ATOM 1534 O O . PRO A 1 186 ? -12.529 0.058 7.121 1.00 89.25 186 PRO A O 1
ATOM 1537 N N . SER A 1 187 ? -14.212 -0.312 8.540 1.00 84.25 187 SER A N 1
ATOM 1538 C CA . SER A 1 187 ? -14.723 -1.505 7.840 1.00 84.25 187 SER A CA 1
ATOM 1539 C C . SER A 1 187 ? -14.992 -1.307 6.342 1.00 84.25 187 SER A C 1
ATOM 1541 O O . SER A 1 187 ? -14.816 -2.231 5.552 1.00 84.25 187 SER A O 1
ATOM 1543 N N . HIS A 1 188 ? -15.370 -0.098 5.926 1.00 80.00 188 HIS A N 1
ATOM 1544 C CA . HIS A 1 188 ? -15.659 0.223 4.527 1.00 80.00 188 HIS A CA 1
ATOM 1545 C C . HIS A 1 188 ? -14.408 0.316 3.634 1.00 80.00 188 HIS A C 1
ATOM 1547 O O . HIS A 1 188 ? -14.543 0.367 2.419 1.00 80.00 188 HIS A O 1
ATOM 1553 N N . LEU A 1 189 ? -13.191 0.328 4.195 1.00 76.81 189 LEU A N 1
ATOM 1554 C CA . LEU A 1 189 ? -11.968 0.106 3.405 1.00 76.81 189 LEU A CA 1
ATOM 1555 C C . LEU A 1 189 ? -11.659 -1.387 3.233 1.00 76.81 189 LEU A C 1
ATOM 1557 O O . LEU A 1 189 ? -10.945 -1.776 2.310 1.00 76.81 189 LEU A O 1
ATOM 1561 N N . GLN A 1 190 ? -12.202 -2.227 4.114 1.00 70.12 190 GLN A N 1
ATOM 1562 C CA . GLN A 1 190 ? -12.014 -3.680 4.124 1.00 70.12 190 GLN A CA 1
ATOM 1563 C C . GLN A 1 190 ? -13.144 -4.440 3.432 1.00 70.12 190 GLN A C 1
ATOM 1565 O O . GLN A 1 190 ? -13.118 -5.664 3.367 1.00 70.12 190 GLN A O 1
ATOM 1570 N N . SER A 1 191 ? -14.162 -3.734 2.958 1.00 61.28 191 SER A N 1
ATOM 1571 C CA . SER A 1 191 ? -15.300 -4.291 2.242 1.00 61.28 191 SER A CA 1
ATOM 1572 C C . SER A 1 191 ? -15.680 -3.306 1.146 1.00 61.28 191 SER A C 1
ATOM 1574 O O . SER A 1 191 ? -15.778 -2.109 1.394 1.00 61.28 191 SER A O 1
ATOM 1576 N N . GLY A 1 192 ? -15.828 -3.779 -0.087 1.00 60.12 192 GLY A N 1
ATOM 1577 C CA . GLY A 1 192 ? -16.107 -2.892 -1.209 1.00 60.12 192 GLY A CA 1
ATOM 1578 C C . GLY A 1 192 ? -15.901 -3.556 -2.559 1.00 60.12 192 GLY A C 1
ATOM 1579 O O . GLY A 1 192 ? -15.392 -4.673 -2.657 1.00 60.12 192 GLY A O 1
ATOM 1580 N N . LYS A 1 193 ? -16.314 -2.847 -3.611 1.00 62.38 193 LYS A N 1
ATOM 1581 C CA . LYS A 1 193 ? -16.080 -3.270 -4.989 1.00 62.38 193 LYS A CA 1
ATOM 1582 C C . LYS A 1 193 ? -14.601 -3.082 -5.321 1.00 62.38 193 LYS A C 1
ATOM 1584 O O . LYS A 1 193 ? -14.062 -1.988 -5.177 1.00 62.38 193 LYS A O 1
ATOM 1589 N N . ILE A 1 194 ? -13.975 -4.149 -5.795 1.00 67.06 194 ILE A N 1
ATOM 1590 C CA . ILE A 1 194 ? -12.632 -4.103 -6.365 1.00 67.06 194 ILE A CA 1
ATOM 1591 C C . ILE A 1 194 ? -12.700 -3.288 -7.661 1.00 67.06 194 ILE A C 1
ATOM 1593 O O . ILE A 1 194 ? -13.582 -3.515 -8.493 1.00 67.06 194 ILE A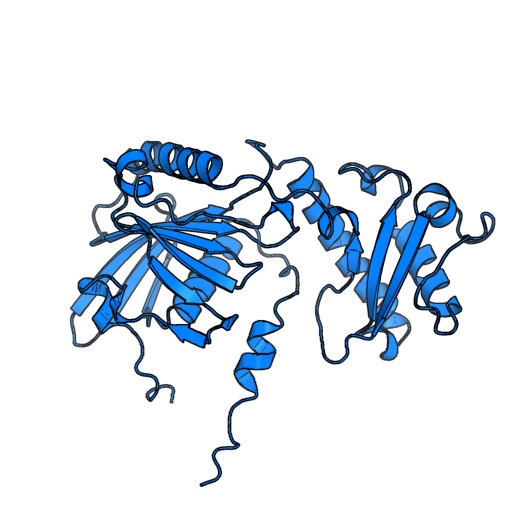 O 1
ATOM 1597 N N . SER A 1 195 ? -11.806 -2.312 -7.813 1.00 66.31 195 SER A N 1
ATOM 1598 C CA . SER A 1 195 ? -11.730 -1.524 -9.044 1.00 66.31 195 SER A CA 1
ATOM 1599 C C . SER A 1 195 ? -11.200 -2.384 -10.198 1.00 66.31 195 SER A C 1
ATOM 1601 O O . SER A 1 195 ? -10.299 -3.195 -9.997 1.00 66.31 195 SER A O 1
ATOM 1603 N N . ASP A 1 196 ? -11.747 -2.219 -11.408 1.00 70.31 196 ASP A N 1
ATOM 1604 C CA . ASP A 1 196 ? -11.093 -2.753 -12.609 1.00 70.31 196 ASP A CA 1
ATOM 1605 C C . ASP A 1 196 ? -9.797 -1.964 -12.825 1.00 70.31 196 ASP A C 1
ATOM 1607 O O . ASP A 1 196 ? -9.814 -0.779 -13.180 1.00 70.31 196 ASP A O 1
ATOM 1611 N N . SER A 1 197 ? -8.672 -2.609 -12.516 1.00 76.94 197 SER A N 1
ATOM 1612 C CA . SER A 1 197 ? -7.378 -1.937 -12.439 1.00 76.94 197 SER A CA 1
ATOM 1613 C C . SER A 1 197 ? -6.644 -1.887 -13.779 1.00 76.94 197 SER A C 1
ATOM 1615 O O . SER A 1 197 ? -5.784 -1.025 -13.957 1.00 76.94 197 SER A O 1
ATOM 1617 N N . THR A 1 198 ? -7.001 -2.726 -14.759 1.00 83.62 198 THR A N 1
ATOM 1618 C CA . THR A 1 198 ? -6.200 -2.912 -15.983 1.00 83.62 198 THR A CA 1
ATOM 1619 C C . THR A 1 198 ? -6.132 -1.638 -16.827 1.00 83.62 198 THR A C 1
ATOM 1621 O O . THR A 1 198 ? -5.046 -1.127 -17.110 1.00 83.62 198 THR A O 1
ATOM 1624 N N . ASN A 1 199 ? -7.284 -1.057 -17.176 1.00 83.19 199 ASN A N 1
ATOM 1625 C CA . ASN A 1 199 ? -7.337 0.179 -17.973 1.00 83.19 199 ASN A CA 1
ATOM 1626 C C . ASN A 1 199 ? -6.668 1.359 -17.257 1.00 83.19 199 ASN A C 1
ATOM 1628 O O . ASN A 1 199 ? -6.015 2.203 -17.877 1.00 83.19 199 ASN A O 1
ATOM 1632 N N . LYS A 1 200 ? -6.809 1.406 -15.932 1.00 82.81 200 LYS A N 1
ATOM 1633 C CA . LYS A 1 200 ? -6.206 2.443 -15.104 1.00 82.81 200 LYS A CA 1
ATOM 1634 C C . LYS A 1 200 ? -4.687 2.317 -15.047 1.00 82.81 200 LYS A C 1
ATOM 1636 O O . LYS A 1 200 ? -3.995 3.321 -15.194 1.00 82.81 200 LYS A O 1
ATOM 1641 N N . LEU A 1 201 ? -4.168 1.105 -14.881 1.00 87.50 201 LEU A N 1
ATOM 1642 C CA . LEU A 1 201 ? -2.736 0.834 -14.919 1.00 87.50 201 LEU A CA 1
ATOM 1643 C C . LEU A 1 201 ? -2.145 1.211 -16.274 1.00 87.50 201 LEU A C 1
ATOM 1645 O O . LEU A 1 201 ? -1.150 1.927 -16.312 1.00 87.50 201 LEU A O 1
ATOM 1649 N N . ILE A 1 202 ? -2.803 0.840 -17.377 1.00 89.56 202 ILE A N 1
ATOM 1650 C CA . ILE A 1 202 ? -2.389 1.257 -18.726 1.00 89.56 202 ILE A CA 1
ATOM 1651 C C . ILE A 1 202 ? -2.307 2.784 -18.821 1.00 89.56 202 ILE A C 1
ATOM 1653 O O . ILE A 1 202 ? -1.329 3.316 -19.345 1.00 89.56 202 ILE A O 1
ATOM 1657 N N . LYS A 1 203 ? -3.300 3.504 -18.287 1.00 89.25 203 LYS A N 1
ATOM 1658 C CA . LYS A 1 203 ? -3.285 4.971 -18.256 1.00 89.25 203 LYS A CA 1
ATOM 1659 C C . LYS A 1 203 ? -2.101 5.520 -17.449 1.00 89.25 203 LYS A C 1
ATOM 1661 O O . LYS A 1 203 ? -1.391 6.376 -17.967 1.00 89.25 203 LYS A O 1
ATOM 1666 N N . ILE A 1 204 ? -1.855 5.004 -16.241 1.00 90.00 204 ILE A N 1
ATOM 1667 C CA . ILE A 1 204 ? -0.714 5.405 -15.395 1.00 90.00 204 ILE A CA 1
ATOM 1668 C C . ILE A 1 204 ? 0.608 5.183 -16.136 1.00 90.00 204 ILE A C 1
ATOM 1670 O O . ILE A 1 204 ? 1.454 6.074 -16.170 1.00 90.00 204 ILE A O 1
ATOM 1674 N N . ILE A 1 205 ? 0.774 4.020 -16.771 1.00 93.12 205 ILE A N 1
ATOM 1675 C CA . ILE A 1 205 ? 1.990 3.677 -17.517 1.00 93.12 205 ILE A CA 1
ATOM 1676 C C . ILE A 1 205 ? 2.186 4.638 -18.686 1.00 93.12 205 ILE A C 1
ATOM 1678 O O . ILE A 1 205 ? 3.288 5.144 -18.869 1.00 93.12 205 ILE A O 1
ATOM 1682 N N . LYS A 1 206 ? 1.128 4.940 -19.449 1.00 93.44 206 LYS A N 1
ATOM 1683 C CA . LYS A 1 206 ? 1.194 5.891 -20.570 1.00 93.44 206 LYS A CA 1
ATOM 1684 C C . LYS A 1 206 ? 1.536 7.306 -20.106 1.00 93.44 206 LYS A C 1
ATOM 1686 O O . LYS A 1 206 ? 2.388 7.946 -20.714 1.00 93.44 206 LYS A O 1
ATOM 1691 N N . GLU A 1 207 ? 0.930 7.778 -19.019 1.00 92.62 207 GLU A N 1
ATOM 1692 C CA . GLU A 1 207 ? 1.242 9.089 -18.435 1.00 92.62 207 GLU A CA 1
ATOM 1693 C C . GLU A 1 207 ? 2.709 9.159 -17.983 1.00 92.62 207 GLU A C 1
ATOM 1695 O O . GLU A 1 207 ? 3.427 10.093 -18.347 1.00 92.62 207 GLU A O 1
ATOM 1700 N N . LYS A 1 208 ? 3.192 8.131 -17.275 1.00 94.31 208 LYS A N 1
ATOM 1701 C CA . LYS A 1 208 ? 4.601 8.034 -16.870 1.00 94.31 208 LYS A CA 1
ATOM 1702 C C . LYS A 1 208 ? 5.547 7.888 -18.053 1.00 94.31 208 LYS A C 1
ATOM 1704 O O . LYS A 1 208 ? 6.639 8.446 -18.018 1.00 94.31 208 LYS A O 1
ATOM 1709 N N . ASN A 1 209 ? 5.131 7.207 -19.116 1.00 95.50 209 ASN A N 1
ATOM 1710 C CA . ASN A 1 209 ? 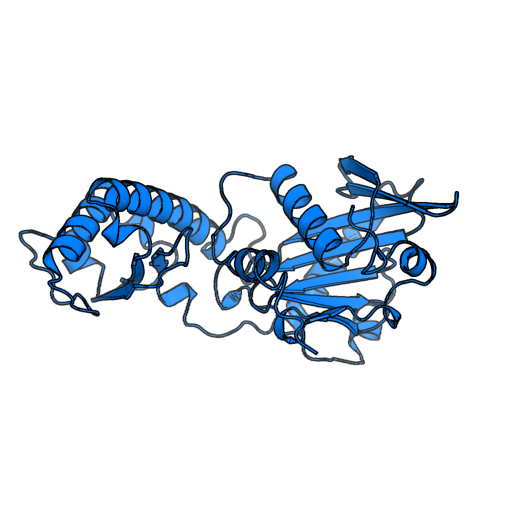5.915 7.079 -20.337 1.00 95.50 209 ASN A CA 1
ATOM 1711 C C . ASN A 1 209 ? 6.154 8.438 -20.997 1.00 95.50 209 ASN A C 1
ATOM 1713 O O . ASN A 1 209 ? 7.275 8.737 -21.396 1.00 95.50 209 ASN A O 1
ATOM 1717 N N . VAL A 1 210 ? 5.122 9.284 -21.069 1.00 94.56 210 VAL A N 1
ATOM 1718 C CA . VAL A 1 210 ? 5.262 10.657 -21.574 1.00 94.56 210 VAL A CA 1
ATOM 1719 C C . VAL A 1 210 ? 6.271 11.432 -20.724 1.00 94.56 210 VAL A C 1
ATOM 1721 O O . VAL A 1 210 ? 7.194 12.023 -21.277 1.00 94.56 210 VAL A O 1
ATOM 1724 N N . SER A 1 211 ? 6.164 11.369 -19.391 1.00 93.62 211 SER A N 1
ATOM 1725 C CA . SER A 1 211 ? 7.127 12.028 -18.495 1.00 93.62 211 SER A CA 1
ATOM 1726 C C . SER A 1 211 ? 8.558 11.510 -18.675 1.00 93.62 211 SER A C 1
ATOM 1728 O O . SER A 1 211 ? 9.490 12.308 -18.727 1.00 93.62 211 SER A O 1
ATOM 1730 N N . ALA A 1 212 ? 8.734 10.199 -18.858 1.00 94.81 212 ALA A N 1
ATOM 1731 C CA . ALA A 1 212 ? 10.038 9.551 -18.988 1.00 94.81 212 ALA A CA 1
ATOM 1732 C C . ALA A 1 212 ? 10.881 10.043 -20.178 1.00 94.81 212 ALA A C 1
ATOM 1734 O O . ALA A 1 212 ? 12.093 9.825 -20.193 1.00 94.81 212 ALA A O 1
ATOM 1735 N N . HIS A 1 213 ? 10.280 10.716 -21.165 1.00 93.25 213 HIS A N 1
ATOM 1736 C CA . HIS A 1 213 ? 11.021 11.321 -22.276 1.00 93.25 213 HIS A CA 1
ATOM 1737 C C . HIS A 1 213 ? 11.895 12.500 -21.835 1.00 93.25 213 HIS A C 1
ATOM 1739 O O . HIS A 1 213 ? 12.899 12.775 -22.484 1.00 93.25 213 HIS A O 1
ATOM 1745 N N . SER A 1 214 ? 11.541 13.175 -20.737 1.00 93.31 214 SER A N 1
ATOM 1746 C CA . SER A 1 214 ? 12.299 14.313 -20.206 1.00 93.31 214 SER A CA 1
ATOM 1747 C C . SER A 1 214 ? 13.254 13.926 -19.070 1.00 93.31 214 SER A C 1
ATOM 1749 O O . SER A 1 214 ? 13.720 14.809 -18.354 1.00 93.31 214 SER A O 1
ATOM 1751 N N . TYR A 1 215 ? 13.432 12.634 -18.794 1.00 94.25 215 TYR A N 1
ATOM 1752 C CA . TYR A 1 215 ? 14.264 12.163 -17.683 1.00 94.25 215 TYR A CA 1
ATOM 1753 C C . TYR A 1 215 ? 15.711 12.011 -18.158 1.00 94.25 215 TYR A C 1
ATOM 1755 O O . TYR A 1 215 ? 15.951 11.692 -19.328 1.00 94.25 215 TYR A O 1
ATOM 1763 N N . ASP A 1 216 ? 16.667 12.193 -17.249 1.00 92.94 216 ASP A N 1
ATOM 1764 C CA . ASP A 1 216 ? 18.071 11.923 -17.542 1.00 92.94 216 ASP A CA 1
ATOM 1765 C C . ASP A 1 216 ? 18.353 10.428 -17.354 1.00 92.94 216 ASP A C 1
ATOM 1767 O O . ASP A 1 216 ? 18.367 9.907 -16.241 1.00 92.94 216 ASP A O 1
ATOM 1771 N N . TRP A 1 217 ? 18.550 9.723 -18.467 1.00 93.31 217 TRP A N 1
ATOM 1772 C CA . TRP A 1 217 ? 18.849 8.290 -18.487 1.00 93.31 217 TRP A CA 1
ATOM 1773 C C . TRP A 1 217 ? 20.294 7.989 -18.885 1.00 93.31 217 TRP A C 1
ATOM 1775 O O . TRP A 1 217 ? 20.594 6.825 -19.144 1.00 93.31 217 TRP A O 1
ATOM 1785 N N . VAL A 1 218 ? 21.170 8.996 -19.000 1.00 84.88 218 VAL A N 1
ATOM 1786 C CA . VAL A 1 218 ? 22.486 8.857 -19.659 1.00 84.88 218 VAL A CA 1
ATOM 1787 C C . VAL A 1 218 ? 23.327 7.716 -19.075 1.00 84.88 218 VAL A C 1
ATOM 1789 O O . VAL A 1 218 ? 24.061 7.064 -19.808 1.00 84.88 218 VAL A O 1
ATOM 1792 N N . ASN A 1 219 ? 23.160 7.418 -17.786 1.00 84.19 219 ASN A N 1
ATOM 1793 C CA . ASN A 1 219 ? 23.919 6.386 -17.081 1.00 84.19 219 ASN A CA 1
ATOM 1794 C C . ASN A 1 219 ? 23.125 5.098 -16.798 1.00 84.19 219 ASN A C 1
ATOM 1796 O O . ASN A 1 219 ? 23.566 4.303 -15.974 1.00 84.19 219 ASN A O 1
ATOM 1800 N N . ALA A 1 220 ? 21.942 4.907 -17.391 1.00 92.25 220 ALA A N 1
ATOM 1801 C CA . ALA A 1 220 ? 21.098 3.735 -17.146 1.00 92.25 220 ALA A CA 1
ATOM 1802 C C . ALA A 1 220 ? 21.216 2.695 -18.272 1.00 92.25 220 ALA A C 1
ATOM 1804 O O . ALA A 1 220 ? 20.838 2.966 -19.414 1.00 92.25 220 ALA A O 1
ATOM 1805 N N . ASP A 1 221 ? 21.643 1.484 -17.916 1.00 92.25 221 ASP A N 1
ATOM 1806 C CA . ASP A 1 221 ? 21.642 0.304 -18.788 1.00 92.25 221 ASP A CA 1
ATOM 1807 C C . ASP A 1 221 ? 20.221 -0.255 -18.978 1.00 92.25 221 ASP A C 1
ATOM 1809 O O . ASP A 1 221 ? 19.862 -0.693 -20.069 1.00 92.25 221 ASP A O 1
ATOM 1813 N N . GLU A 1 222 ? 19.390 -0.208 -17.927 1.00 93.56 222 GLU A N 1
ATOM 1814 C CA . GLU A 1 222 ? 17.950 -0.491 -18.007 1.00 93.56 222 GLU A CA 1
ATOM 1815 C C . GLU A 1 222 ? 17.116 0.613 -17.338 1.00 93.56 222 GLU A C 1
ATOM 1817 O O . GLU A 1 222 ? 17.535 1.251 -16.367 1.00 93.56 222 GLU A O 1
ATOM 1822 N N . LYS A 1 223 ? 15.893 0.806 -17.837 1.00 95.56 223 LYS A N 1
ATOM 1823 C CA . LYS A 1 223 ? 14.920 1.794 -17.355 1.00 95.56 223 LYS A CA 1
ATOM 1824 C C . LYS A 1 223 ? 13.674 1.087 -16.846 1.00 95.56 223 LYS A C 1
ATOM 1826 O O . LYS A 1 223 ? 12.951 0.447 -17.614 1.00 95.56 223 LYS A O 1
ATOM 1831 N N . TRP A 1 224 ? 13.415 1.179 -15.551 1.00 96.31 224 TRP A N 1
ATOM 1832 C CA . TRP A 1 224 ? 12.316 0.487 -14.887 1.00 96.31 224 TRP A CA 1
ATOM 1833 C C . TRP A 1 224 ? 11.247 1.468 -14.418 1.00 96.31 224 TRP A C 1
ATOM 1835 O O . TRP A 1 224 ? 11.549 2.550 -13.916 1.00 96.31 224 TRP A O 1
ATOM 1845 N N . LEU A 1 225 ? 9.991 1.047 -14.534 1.00 97.06 225 LEU A N 1
ATOM 1846 C CA . LEU A 1 225 ? 8.857 1.645 -13.839 1.00 97.06 225 LEU A CA 1
ATOM 1847 C C . LEU A 1 225 ? 8.321 0.640 -12.819 1.00 97.06 225 LEU A C 1
ATOM 1849 O O . LEU A 1 225 ? 7.920 -0.464 -13.189 1.00 97.06 225 LEU A O 1
ATOM 1853 N N . LEU A 1 226 ? 8.281 1.026 -11.549 1.00 96.06 226 LEU A N 1
ATOM 1854 C CA . LEU A 1 226 ? 7.658 0.277 -10.466 1.00 96.06 226 LEU A CA 1
ATOM 1855 C C . LEU A 1 226 ? 6.340 0.943 -10.069 1.00 96.06 226 LEU A C 1
ATOM 1857 O O . LEU A 1 226 ? 6.330 2.057 -9.553 1.00 96.06 226 LEU A O 1
ATOM 1861 N N . ILE A 1 227 ? 5.232 0.231 -10.250 1.00 93.62 227 ILE A N 1
ATOM 1862 C CA . ILE A 1 227 ? 3.911 0.633 -9.765 1.00 93.62 227 ILE A CA 1
ATOM 1863 C C . ILE A 1 227 ? 3.593 -0.154 -8.493 1.00 93.62 227 ILE A C 1
ATOM 1865 O O . ILE A 1 227 ? 3.574 -1.385 -8.499 1.00 93.62 227 ILE A O 1
ATOM 1869 N N . TYR A 1 228 ? 3.331 0.551 -7.398 1.00 90.69 228 TYR A N 1
ATOM 1870 C CA . TYR A 1 228 ? 3.108 -0.030 -6.077 1.00 90.69 228 TYR A CA 1
ATOM 1871 C C . TYR A 1 228 ? 1.677 0.211 -5.588 1.00 90.69 228 TYR A C 1
ATOM 1873 O O . TYR A 1 228 ? 1.281 1.354 -5.358 1.00 90.69 228 TYR A O 1
ATOM 1881 N N . GLY A 1 229 ? 0.904 -0.858 -5.391 1.00 87.00 229 GLY A N 1
ATOM 1882 C CA . GLY A 1 229 ? -0.409 -0.792 -4.740 1.00 87.00 229 GLY A CA 1
ATOM 1883 C C . GLY A 1 229 ? -0.254 -1.053 -3.252 1.00 87.00 229 GLY A C 1
ATOM 1884 O O . GLY A 1 229 ? 0.098 -2.160 -2.854 1.00 87.00 229 GLY A O 1
ATOM 1885 N N . ALA A 1 230 ? -0.501 -0.029 -2.437 1.00 78.44 230 ALA A N 1
ATOM 1886 C CA . ALA A 1 230 ? -0.103 0.009 -1.029 1.00 78.44 230 ALA A CA 1
ATOM 1887 C C . ALA A 1 230 ? -0.955 -0.848 -0.074 1.00 78.44 230 ALA A C 1
ATOM 1889 O O . ALA A 1 230 ? -0.589 -0.975 1.095 1.00 78.44 230 ALA A O 1
ATOM 1890 N N . ALA A 1 231 ? -2.042 -1.456 -0.566 1.00 76.12 231 ALA A N 1
ATOM 1891 C CA . ALA A 1 231 ? -2.970 -2.279 0.214 1.00 76.12 231 ALA A CA 1
ATOM 1892 C C . ALA A 1 231 ? -3.599 -1.547 1.413 1.00 76.12 231 ALA A C 1
ATOM 1894 O O . ALA A 1 231 ? -3.786 -2.130 2.482 1.00 76.12 231 ALA A O 1
ATOM 1895 N N . GLU A 1 232 ? -3.933 -0.265 1.248 1.00 72.75 232 GLU A N 1
ATOM 1896 C CA . GLU A 1 232 ? -4.565 0.535 2.302 1.00 72.75 232 GLU A CA 1
ATOM 1897 C C . GLU A 1 232 ? -6.095 0.356 2.331 1.00 72.75 232 GLU A C 1
ATOM 1899 O O . GLU A 1 232 ? -6.764 0.775 3.276 1.00 72.75 232 GLU A O 1
ATOM 1904 N N . GLY A 1 233 ? -6.643 -0.341 1.334 1.00 68.38 233 GLY A N 1
ATOM 1905 C CA . GLY A 1 233 ? -7.991 -0.900 1.302 1.00 68.38 233 GLY A CA 1
ATOM 1906 C C . GLY A 1 233 ? -8.152 -1.901 0.153 1.00 68.38 233 GLY A C 1
ATOM 1907 O O . GLY A 1 233 ? -7.264 -2.035 -0.689 1.00 68.38 233 GLY A O 1
ATOM 1908 N N . ILE A 1 234 ? -9.303 -2.580 0.078 1.00 68.19 234 ILE A N 1
ATOM 1909 C CA . ILE A 1 234 ? -9.627 -3.508 -1.030 1.00 68.19 234 ILE A CA 1
ATOM 1910 C C . ILE A 1 234 ? -9.577 -2.802 -2.391 1.00 68.19 234 ILE A C 1
ATOM 1912 O O . ILE A 1 234 ? -9.262 -3.420 -3.403 1.00 68.19 234 ILE A O 1
ATOM 1916 N N . ALA A 1 235 ? -9.865 -1.502 -2.427 1.00 66.69 235 ALA A N 1
ATOM 1917 C CA . ALA A 1 235 ? -9.817 -0.727 -3.658 1.00 66.69 235 ALA A CA 1
ATOM 1918 C C . ALA A 1 235 ? -8.398 -0.659 -4.258 1.00 66.69 235 ALA A C 1
ATOM 1920 O O . ALA A 1 235 ? -8.273 -0.636 -5.482 1.00 66.69 235 ALA A O 1
ATOM 1921 N N . ASP A 1 236 ? -7.350 -0.682 -3.423 1.00 67.06 236 ASP A N 1
ATOM 1922 C CA . ASP A 1 236 ? -5.942 -0.611 -3.852 1.00 67.06 236 ASP A CA 1
ATOM 1923 C C . ASP A 1 236 ? -5.417 -1.938 -4.410 1.00 67.06 236 ASP A C 1
ATOM 1925 O O . ASP A 1 236 ? -4.266 -2.026 -4.843 1.00 67.06 236 ASP A O 1
ATOM 1929 N N . MET A 1 237 ? -6.249 -2.977 -4.381 1.00 74.69 237 MET A N 1
ATOM 1930 C CA . MET A 1 237 ? -5.943 -4.265 -4.971 1.00 74.69 237 MET A CA 1
ATOM 1931 C C . MET A 1 237 ? -5.826 -4.117 -6.487 1.00 74.69 237 MET A C 1
ATOM 1933 O O . MET A 1 237 ? -6.729 -3.599 -7.152 1.00 74.69 237 MET A O 1
ATOM 1937 N N . MET A 1 238 ? -4.713 -4.589 -7.039 1.00 78.12 238 MET A N 1
ATOM 1938 C CA . MET A 1 238 ? -4.443 -4.497 -8.468 1.00 78.12 238 MET A CA 1
ATOM 1939 C C . MET A 1 238 ? -4.798 -5.830 -9.105 1.00 78.12 238 MET A C 1
ATOM 1941 O O . MET A 1 238 ? -3.962 -6.720 -9.274 1.00 78.12 238 MET A O 1
ATOM 1945 N N . VAL A 1 239 ? -6.079 -5.981 -9.438 1.00 72.50 239 VAL A N 1
ATOM 1946 C CA . VAL A 1 239 ? -6.534 -7.118 -10.239 1.00 72.50 239 VAL A CA 1
ATOM 1947 C C . VAL A 1 239 ? -6.170 -6.860 -11.683 1.00 72.50 239 VAL A C 1
ATOM 1949 O O . VAL A 1 239 ? -6.868 -6.136 -12.395 1.00 72.50 239 VAL A O 1
ATOM 1952 N N . ILE A 1 240 ? -5.049 -7.439 -12.086 1.00 71.62 240 ILE A N 1
ATOM 1953 C CA . ILE A 1 240 ? -4.622 -7.446 -13.474 1.00 71.62 240 ILE A CA 1
ATOM 1954 C C . ILE A 1 240 ? -4.951 -8.820 -14.013 1.00 71.62 240 ILE A C 1
ATOM 1956 O O . ILE A 1 240 ? -4.369 -9.824 -13.591 1.00 71.62 240 ILE A O 1
ATOM 1960 N N . GLU A 1 241 ? -5.913 -8.861 -14.920 1.00 71.06 241 GLU A N 1
ATOM 1961 C CA . GLU A 1 241 ? -6.148 -10.063 -15.698 1.00 71.06 241 GLU A CA 1
ATOM 1962 C C . GLU A 1 241 ? -4.921 -10.312 -16.570 1.00 71.06 241 GLU A C 1
ATOM 1964 O O . GLU A 1 241 ? -4.303 -9.376 -17.081 1.00 71.06 241 GLU A O 1
ATOM 1969 N N . HIS A 1 242 ? -4.537 -11.580 -16.707 1.00 74.44 242 HIS A N 1
ATOM 1970 C CA . HIS A 1 242 ? -3.505 -11.956 -17.659 1.00 74.44 242 HIS A CA 1
ATOM 1971 C C . HIS A 1 242 ? -4.039 -11.659 -19.063 1.00 74.44 242 HIS A C 1
ATOM 1973 O O . HIS A 1 242 ? -4.710 -12.494 -19.667 1.00 74.44 242 HIS A O 1
ATOM 1979 N N . ASP A 1 243 ? -3.761 -10.458 -19.554 1.00 73.50 243 ASP A N 1
ATOM 1980 C CA . ASP A 1 243 ? -4.112 -9.993 -20.886 1.00 73.50 243 ASP A CA 1
ATOM 1981 C C . ASP A 1 243 ? -2.870 -10.132 -21.777 1.00 73.50 243 ASP A C 1
ATOM 1983 O O . ASP A 1 243 ? -1.943 -9.325 -21.662 1.00 73.50 243 ASP A O 1
ATOM 1987 N N . PRO A 1 244 ? -2.808 -11.145 -22.661 1.00 70.62 244 PRO A N 1
ATOM 1988 C CA . PRO A 1 244 ? -1.683 -11.315 -23.575 1.00 70.62 244 PRO A CA 1
ATOM 1989 C C . PRO A 1 244 ? -1.470 -10.094 -24.482 1.00 70.62 244 PRO A C 1
ATOM 1991 O O . PRO A 1 244 ? -0.340 -9.833 -24.886 1.00 70.62 244 PRO A O 1
ATOM 1994 N N . ALA A 1 245 ? -2.527 -9.318 -24.752 1.00 77.00 245 ALA A N 1
ATOM 1995 C CA . ALA A 1 245 ? -2.481 -8.111 -25.573 1.00 77.00 245 ALA A CA 1
ATOM 1996 C C . ALA A 1 245 ? -2.085 -6.854 -24.774 1.00 77.00 245 ALA A C 1
ATOM 1998 O O . ALA A 1 245 ? -2.027 -5.756 -25.335 1.00 77.00 245 ALA A O 1
ATOM 1999 N N . ILE A 1 246 ? -1.789 -6.968 -23.470 1.00 80.12 246 ILE A N 1
ATOM 2000 C CA . ILE A 1 246 ? -1.313 -5.823 -22.680 1.00 80.12 246 ILE A CA 1
ATOM 2001 C C . ILE A 1 246 ? -0.007 -5.261 -23.250 1.00 80.12 246 ILE A C 1
ATOM 2003 O O . ILE A 1 246 ? 0.196 -4.051 -23.209 1.00 80.12 246 ILE A O 1
ATOM 2007 N N . HIS A 1 247 ? 0.837 -6.116 -23.838 1.00 78.38 247 HIS A N 1
ATOM 2008 C CA . HIS A 1 247 ? 2.050 -5.693 -24.530 1.00 78.38 247 HIS A CA 1
ATOM 2009 C C . HIS A 1 247 ? 1.728 -4.729 -25.677 1.00 78.38 247 HIS A C 1
ATOM 2011 O O . HIS A 1 247 ? 2.256 -3.619 -25.708 1.00 78.38 247 HIS A O 1
ATOM 2017 N N . ASP A 1 248 ? 0.793 -5.106 -26.552 1.00 81.62 248 ASP A N 1
ATOM 2018 C CA . ASP A 1 248 ? 0.385 -4.296 -27.705 1.00 81.62 248 ASP A CA 1
ATOM 2019 C C . ASP A 1 248 ? -0.224 -2.962 -27.258 1.00 81.62 248 ASP A C 1
ATOM 2021 O O . ASP A 1 248 ? 0.057 -1.906 -27.825 1.00 81.62 248 ASP A O 1
ATOM 2025 N N . LYS A 1 249 ? -1.007 -2.979 -26.170 1.00 84.69 249 LYS A N 1
ATOM 2026 C CA . LYS A 1 249 ? -1.601 -1.767 -25.578 1.00 84.69 249 LYS A CA 1
ATOM 2027 C C . LYS A 1 249 ? -0.562 -0.812 -24.984 1.00 84.69 249 LYS A C 1
ATOM 2029 O O . LYS A 1 249 ? -0.856 0.385 -24.849 1.00 84.69 249 LYS A O 1
ATOM 2034 N N . LEU A 1 250 ? 0.598 -1.339 -24.592 1.00 87.12 250 LEU A N 1
ATOM 2035 C CA . LEU A 1 250 ? 1.698 -0.610 -23.969 1.00 87.12 250 LEU A CA 1
ATOM 2036 C C . LEU A 1 250 ? 2.840 -0.280 -24.937 1.00 87.12 250 LEU A C 1
ATOM 2038 O O . LEU A 1 250 ? 3.732 0.442 -24.521 1.00 87.12 250 LEU A O 1
ATOM 2042 N N . GLY A 1 251 ? 2.836 -0.756 -26.185 1.00 83.81 251 GLY A N 1
ATOM 2043 C CA . GLY A 1 251 ? 3.954 -0.595 -27.124 1.00 83.81 251 GLY A CA 1
ATOM 2044 C C . GLY A 1 251 ? 4.535 0.829 -27.215 1.00 83.81 251 GLY A C 1
ATOM 2045 O O . GLY A 1 251 ? 3.823 1.826 -27.086 1.00 83.81 251 GLY A O 1
ATOM 2046 N N . GLY A 1 252 ? 5.851 0.920 -27.447 1.00 87.38 252 GLY A N 1
ATOM 2047 C CA . GLY A 1 252 ? 6.562 2.201 -27.569 1.00 87.38 252 GLY A CA 1
ATOM 2048 C C . GLY A 1 252 ? 6.903 2.871 -26.232 1.00 87.38 252 GLY A C 1
ATOM 2049 O O . GLY A 1 252 ? 6.953 4.101 -26.149 1.00 87.38 252 GLY A O 1
ATOM 2050 N N . LEU A 1 253 ? 7.120 2.088 -25.168 1.00 93.56 253 LEU A N 1
ATOM 2051 C CA . LEU A 1 253 ? 7.587 2.644 -23.898 1.00 93.56 253 LEU A CA 1
ATOM 2052 C C . LEU A 1 253 ? 9.063 3.036 -23.961 1.00 93.56 253 LEU A C 1
ATOM 2054 O O . LEU A 1 253 ? 9.893 2.337 -24.537 1.00 93.56 253 LEU A O 1
ATOM 2058 N N . ARG A 1 254 ? 9.395 4.125 -23.270 1.00 94.44 254 ARG A N 1
ATOM 2059 C CA . ARG A 1 254 ? 10.758 4.484 -22.898 1.00 94.44 254 ARG A CA 1
ATOM 2060 C C . ARG A 1 254 ? 11.313 3.532 -21.843 1.00 94.44 254 ARG A C 1
ATOM 2062 O O . ARG A 1 254 ? 12.522 3.368 -21.780 1.00 94.44 254 ARG A O 1
ATOM 2069 N N . PHE A 1 255 ? 10.448 2.932 -21.028 1.00 95.50 255 PHE A N 1
ATOM 2070 C CA . PHE A 1 255 ? 10.825 1.931 -20.036 1.00 95.50 255 PHE A CA 1
ATOM 2071 C C . PHE A 1 255 ? 11.127 0.588 -20.698 1.00 95.50 255 PHE A C 1
ATOM 2073 O O . PHE A 1 255 ? 10.334 0.091 -21.495 1.00 95.50 255 PHE A O 1
ATOM 2080 N N . ASP A 1 256 ? 12.225 -0.035 -20.287 1.00 94.56 256 ASP A N 1
ATOM 2081 C CA . ASP A 1 256 ? 12.579 -1.395 -20.685 1.00 94.56 256 ASP A CA 1
ATOM 2082 C C . ASP A 1 256 ? 11.721 -2.417 -19.926 1.00 94.56 256 ASP A C 1
ATOM 2084 O O . ASP A 1 256 ? 11.418 -3.495 -20.442 1.00 94.56 256 ASP A O 1
ATOM 2088 N N . ARG A 1 257 ? 11.297 -2.073 -18.696 1.00 93.94 257 ARG A N 1
ATOM 2089 C CA . ARG A 1 257 ? 10.454 -2.925 -17.845 1.00 93.94 257 ARG A CA 1
ATOM 2090 C C . ARG A 1 257 ? 9.431 -2.135 -17.059 1.00 93.94 257 ARG A C 1
ATOM 2092 O O . ARG A 1 257 ? 9.720 -1.065 -16.528 1.00 93.94 257 ARG A O 1
ATOM 2099 N N . VAL A 1 258 ? 8.258 -2.737 -16.908 1.00 95.44 258 VAL A N 1
ATOM 2100 C CA . VAL A 1 258 ? 7.220 -2.251 -16.000 1.00 95.44 258 VAL A CA 1
ATOM 2101 C C . VAL A 1 258 ? 6.872 -3.361 -15.024 1.00 95.44 258 VAL A C 1
ATOM 2103 O O . VAL A 1 258 ? 6.438 -4.444 -15.428 1.00 95.44 258 VAL A O 1
ATOM 2106 N N . TYR A 1 259 ? 7.060 -3.075 -13.742 1.00 94.81 259 TYR A N 1
ATOM 2107 C CA . TYR A 1 259 ? 6.694 -3.945 -12.640 1.00 94.81 259 TYR A CA 1
ATOM 2108 C C . TYR A 1 259 ? 5.477 -3.403 -11.914 1.00 94.81 259 TYR A C 1
ATOM 2110 O O . TYR A 1 259 ? 5.335 -2.199 -11.707 1.00 94.81 259 TYR A O 1
ATOM 2118 N N . ILE A 1 260 ? 4.632 -4.323 -11.470 1.00 93.06 260 ILE A N 1
ATOM 2119 C CA . ILE A 1 260 ? 3.518 -4.036 -10.588 1.00 93.06 260 ILE A CA 1
ATOM 2120 C C . ILE A 1 260 ? 3.677 -4.873 -9.332 1.00 93.06 260 ILE A C 1
ATOM 2122 O O . ILE A 1 260 ? 3.752 -6.100 -9.405 1.00 93.06 260 ILE A O 1
ATOM 2126 N N . TRP A 1 261 ? 3.708 -4.210 -8.182 1.00 92.12 261 TRP A N 1
ATOM 2127 C CA . TRP A 1 261 ? 3.721 -4.859 -6.882 1.00 92.12 261 TRP A CA 1
ATOM 2128 C C . TRP A 1 261 ? 2.404 -4.616 -6.149 1.00 92.12 261 TRP A C 1
ATOM 2130 O O . TRP A 1 261 ? 2.161 -3.539 -5.602 1.00 92.12 261 TRP A O 1
ATOM 2140 N N . ASP A 1 262 ? 1.570 -5.654 -6.124 1.00 87.50 262 ASP A N 1
ATOM 2141 C CA . ASP A 1 262 ? 0.368 -5.715 -5.300 1.00 87.50 262 ASP A CA 1
ATOM 2142 C C . ASP A 1 262 ? 0.757 -6.146 -3.880 1.00 87.50 262 ASP A C 1
ATOM 2144 O O . ASP A 1 262 ? 1.083 -7.314 -3.633 1.00 87.50 262 ASP A O 1
ATOM 2148 N N . LYS A 1 263 ? 0.739 -5.192 -2.942 1.00 83.62 263 LYS A N 1
ATOM 2149 C CA . LYS A 1 263 ? 1.043 -5.446 -1.530 1.00 83.62 263 LYS A CA 1
ATOM 2150 C C . LYS A 1 263 ? -0.049 -6.261 -0.831 1.00 83.62 263 LYS A C 1
ATOM 2152 O O . LYS A 1 263 ? 0.248 -6.941 0.147 1.00 83.62 263 LYS A O 1
ATOM 2157 N N . PHE A 1 264 ? -1.289 -6.229 -1.324 1.00 78.94 264 PHE A N 1
ATOM 2158 C CA . PHE A 1 264 ? -2.434 -6.887 -0.693 1.00 78.94 264 PHE A CA 1
ATOM 2159 C C . PHE A 1 264 ? -2.296 -8.405 -0.801 1.00 78.94 264 PHE A C 1
ATOM 2161 O O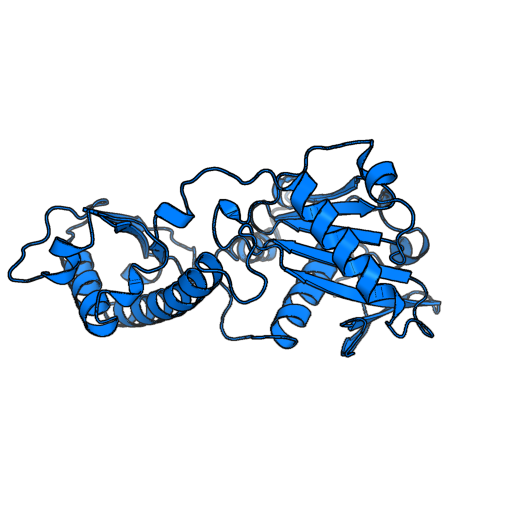 . PHE A 1 264 ? -2.430 -9.121 0.192 1.00 78.94 264 PHE A O 1
ATOM 2168 N N . PHE A 1 265 ? -1.955 -8.895 -1.996 1.00 79.50 265 PHE A N 1
ATOM 2169 C CA . PHE A 1 265 ? -1.646 -10.313 -2.223 1.00 79.50 265 PHE A CA 1
ATOM 2170 C C . PHE A 1 265 ? -0.167 -10.660 -2.084 1.00 79.50 265 PHE A C 1
ATOM 2172 O O . PHE A 1 265 ? 0.195 -11.837 -2.164 1.00 79.50 265 PHE A O 1
ATOM 2179 N N . GLU A 1 266 ? 0.676 -9.647 -1.901 1.00 83.06 266 GLU A N 1
ATOM 2180 C CA . GLU A 1 266 ? 2.125 -9.771 -1.843 1.00 83.06 266 GLU A CA 1
ATOM 2181 C C . GLU A 1 266 ? 2.672 -10.496 -3.091 1.00 83.06 266 GLU A C 1
ATOM 2183 O O . GLU A 1 266 ? 3.361 -11.524 -3.022 1.00 83.06 266 GLU A O 1
ATOM 2188 N N . ARG A 1 267 ? 2.303 -9.958 -4.261 1.00 87.75 267 ARG A N 1
ATOM 2189 C CA . ARG A 1 267 ? 2.688 -10.461 -5.588 1.00 87.75 267 ARG A CA 1
ATOM 2190 C C . ARG A 1 267 ? 3.360 -9.376 -6.408 1.00 87.75 267 ARG A C 1
ATOM 2192 O O . ARG A 1 267 ? 2.942 -8.221 -6.374 1.00 87.75 267 ARG A O 1
ATOM 2199 N N . ILE A 1 268 ? 4.364 -9.770 -7.181 1.00 90.81 268 ILE A N 1
ATOM 2200 C CA . ILE A 1 268 ? 5.037 -8.887 -8.128 1.00 90.81 268 ILE A CA 1
ATOM 2201 C C . ILE A 1 268 ? 4.901 -9.486 -9.522 1.00 90.81 268 ILE A C 1
ATOM 2203 O O . ILE A 1 268 ? 5.312 -10.624 -9.767 1.00 90.81 268 ILE A O 1
ATOM 2207 N N . TYR A 1 269 ? 4.356 -8.691 -10.433 1.00 91.25 269 TYR A N 1
ATOM 2208 C CA . TYR A 1 269 ? 4.287 -8.994 -11.853 1.00 91.25 269 TYR A CA 1
ATOM 2209 C C . TYR A 1 269 ? 5.252 -8.089 -12.608 1.00 91.25 269 TYR A C 1
ATOM 2211 O O . TYR A 1 269 ? 5.336 -6.896 -12.331 1.00 91.25 269 TYR A O 1
ATOM 2219 N N . GLN A 1 270 ? 5.958 -8.640 -13.583 1.00 92.44 270 GLN A N 1
ATOM 2220 C CA . GLN A 1 270 ? 6.443 -7.859 -14.711 1.00 92.44 270 GLN A CA 1
ATOM 2221 C C . GLN A 1 270 ? 5.320 -7.871 -15.746 1.00 92.44 270 GLN A C 1
ATOM 2223 O O . GLN A 1 270 ? 4.825 -8.944 -16.071 1.00 92.44 270 GLN A O 1
ATOM 2228 N N . ILE A 1 271 ? 4.892 -6.716 -16.238 1.00 91.12 271 ILE A N 1
ATOM 2229 C CA . ILE A 1 271 ? 3.816 -6.632 -17.242 1.00 91.12 271 ILE A CA 1
ATOM 2230 C C . ILE A 1 271 ? 4.308 -6.148 -18.608 1.00 91.12 271 ILE A C 1
ATOM 2232 O O . ILE A 1 271 ? 3.591 -6.256 -19.595 1.00 91.12 271 ILE A O 1
ATOM 2236 N N . TYR A 1 272 ? 5.539 -5.638 -18.670 1.00 91.81 272 TYR A N 1
ATOM 2237 C CA . TYR A 1 272 ? 6.216 -5.255 -19.904 1.00 91.81 272 TYR A CA 1
ATOM 2238 C C . TYR A 1 272 ? 7.698 -5.668 -19.834 1.00 91.81 272 TYR A C 1
ATOM 2240 O O . TYR A 1 272 ? 8.312 -5.476 -18.778 1.00 91.81 272 TYR A O 1
ATOM 2248 N N . PRO A 1 273 ? 8.276 -6.245 -20.909 1.00 89.12 273 PRO A N 1
ATOM 2249 C CA . PRO A 1 273 ? 7.652 -6.495 -22.216 1.00 89.12 273 PRO A CA 1
ATOM 2250 C C . PRO A 1 273 ? 6.715 -7.709 -22.232 1.00 89.12 273 PRO A C 1
ATOM 2252 O O . PRO A 1 273 ? 5.949 -7.873 -23.167 1.00 89.12 273 PRO A O 1
ATOM 2255 N N . GLN A 1 274 ? 6.754 -8.555 -21.208 1.00 86.19 274 GLN A N 1
ATOM 2256 C CA . GLN A 1 274 ? 5.915 -9.748 -21.103 1.00 86.19 274 GLN A CA 1
ATOM 2257 C C . GLN A 1 274 ? 5.196 -9.754 -19.765 1.00 86.19 274 GLN A C 1
ATOM 2259 O O . GLN A 1 274 ? 5.766 -9.297 -18.769 1.00 86.19 274 GLN A O 1
ATOM 2264 N N . PHE A 1 275 ? 3.998 -10.336 -19.748 1.00 87.06 275 PHE A N 1
ATOM 2265 C CA . PHE A 1 275 ? 3.240 -10.574 -18.529 1.00 87.06 275 PHE A CA 1
ATOM 2266 C C . PHE A 1 275 ? 3.762 -11.823 -17.810 1.00 87.06 275 PHE A C 1
ATOM 2268 O O . PHE A 1 275 ? 3.506 -12.953 -18.219 1.00 87.06 275 PHE A O 1
ATOM 2275 N N . LEU A 1 276 ? 4.510 -11.624 -16.729 1.00 87.75 276 LEU A N 1
ATOM 2276 C CA . LEU A 1 276 ? 5.141 -12.680 -15.946 1.00 87.75 276 LEU A CA 1
ATOM 2277 C C . LEU A 1 276 ? 4.926 -12.421 -14.456 1.00 87.75 276 LEU A C 1
ATOM 2279 O O . LEU A 1 276 ? 5.260 -11.356 -13.943 1.00 87.75 276 LEU A O 1
ATOM 2283 N N . ASN A 1 277 ? 4.454 -13.429 -13.723 1.00 86.38 277 ASN A N 1
ATOM 2284 C CA . ASN A 1 277 ? 4.591 -13.429 -12.270 1.00 86.38 277 ASN A CA 1
ATOM 2285 C C . ASN A 1 277 ? 6.070 -13.675 -11.932 1.00 86.38 277 ASN A C 1
ATOM 2287 O O . ASN A 1 277 ? 6.633 -14.697 -12.333 1.00 86.38 277 ASN A O 1
ATOM 2291 N N . VAL A 1 278 ? 6.714 -12.731 -11.248 1.00 87.38 278 VAL A N 1
ATOM 2292 C CA . VAL A 1 278 ? 8.133 -12.843 -10.865 1.00 87.38 278 VAL A CA 1
ATOM 2293 C C . VAL A 1 278 ? 8.297 -13.215 -9.393 1.00 87.38 278 VAL A C 1
ATOM 2295 O O . VAL A 1 278 ? 9.289 -13.852 -9.032 1.00 87.38 278 VAL A O 1
ATOM 2298 N N . PHE A 1 279 ? 7.293 -12.919 -8.564 1.00 86.44 279 PHE A N 1
ATOM 2299 C CA . PHE A 1 279 ? 7.277 -13.253 -7.145 1.00 86.44 279 PHE A CA 1
ATOM 2300 C C . PHE A 1 279 ? 5.848 -13.429 -6.616 1.00 86.44 279 PHE A C 1
ATOM 2302 O O . PHE A 1 279 ? 4.980 -12.579 -6.819 1.00 86.44 279 PHE A O 1
ATOM 2309 N N . SER A 1 280 ? 5.629 -14.499 -5.850 1.00 83.50 280 SER A N 1
ATOM 2310 C CA . SER A 1 280 ? 4.381 -14.754 -5.125 1.00 83.50 280 SER A CA 1
ATOM 2311 C C . SER A 1 280 ? 4.693 -15.231 -3.712 1.00 83.50 280 SER A C 1
ATOM 2313 O O . SER A 1 280 ? 5.211 -16.339 -3.536 1.00 83.50 280 SER A O 1
ATOM 2315 N N . ALA A 1 281 ? 4.337 -14.438 -2.697 1.00 76.88 281 ALA A N 1
ATOM 2316 C CA . ALA A 1 281 ? 4.510 -14.840 -1.300 1.00 76.88 281 ALA A CA 1
ATOM 2317 C C . ALA A 1 281 ? 3.695 -16.091 -0.945 1.00 76.88 281 ALA A C 1
ATOM 2319 O O . ALA A 1 281 ? 4.190 -16.974 -0.246 1.00 76.88 281 ALA A O 1
ATOM 2320 N N . VAL A 1 282 ? 2.469 -16.195 -1.474 1.00 71.19 282 VAL A N 1
ATOM 2321 C CA . VAL A 1 282 ? 1.574 -17.342 -1.243 1.00 71.19 282 VAL A CA 1
ATOM 2322 C C . VAL A 1 282 ? 2.202 -18.631 -1.764 1.00 71.19 282 VAL A C 1
ATOM 2324 O O . VAL A 1 282 ? 2.228 -19.640 -1.065 1.00 71.19 282 VAL A O 1
ATOM 2327 N N . SER A 1 283 ? 2.750 -18.583 -2.978 1.00 62.72 283 SER A N 1
ATOM 2328 C CA . SER A 1 283 ? 3.387 -19.741 -3.611 1.00 62.72 283 SER A CA 1
ATOM 2329 C C . SER A 1 283 ? 4.815 -19.967 -3.110 1.00 62.72 283 SER A C 1
ATOM 2331 O O . SER A 1 283 ? 5.367 -21.038 -3.331 1.00 62.72 283 SER A O 1
ATOM 2333 N N . ARG A 1 284 ? 5.419 -18.976 -2.437 1.00 66.44 284 ARG A N 1
ATOM 2334 C CA . ARG A 1 284 ? 6.834 -18.955 -2.024 1.00 66.44 284 ARG A CA 1
ATOM 2335 C C . ARG A 1 284 ? 7.800 -19.170 -3.190 1.00 66.44 284 ARG A C 1
ATOM 2337 O O . ARG A 1 284 ? 8.878 -19.732 -3.012 1.00 66.44 284 ARG A O 1
ATOM 2344 N N . VAL A 1 285 ? 7.408 -18.735 -4.386 1.00 73.50 285 VAL A N 1
ATOM 2345 C CA . VAL A 1 285 ? 8.204 -18.919 -5.600 1.00 73.50 285 VAL A CA 1
ATOM 2346 C C . VAL A 1 285 ? 8.767 -17.584 -6.052 1.00 73.50 285 VAL A C 1
ATOM 2348 O O . VAL A 1 285 ? 8.034 -16.611 -6.238 1.00 73.50 285 VAL A O 1
ATOM 2351 N N . LEU A 1 286 ? 10.082 -17.586 -6.260 1.00 73.81 286 LEU A N 1
ATOM 2352 C CA . LEU A 1 286 ? 10.799 -16.599 -7.049 1.00 73.81 286 LEU A CA 1
ATOM 2353 C C . LEU A 1 286 ? 11.026 -17.181 -8.443 1.00 73.81 286 LEU A C 1
ATOM 2355 O O . LEU A 1 286 ? 11.770 -18.156 -8.599 1.00 73.81 286 LEU A O 1
ATOM 2359 N N . TYR A 1 287 ? 10.417 -16.599 -9.470 1.00 76.75 287 TYR A N 1
ATOM 2360 C CA . TYR A 1 287 ? 10.529 -17.130 -10.827 1.00 76.75 287 TYR A CA 1
ATOM 2361 C C . TYR A 1 287 ? 11.800 -16.608 -11.504 1.00 76.75 287 TYR A C 1
ATOM 2363 O O . TYR A 1 287 ? 11.757 -15.765 -12.393 1.00 76.75 287 TYR A O 1
ATOM 2371 N N . ARG A 1 288 ? 12.961 -17.137 -11.092 1.00 73.94 288 ARG A N 1
ATOM 2372 C CA . ARG A 1 288 ? 14.303 -16.701 -11.545 1.00 73.94 288 ARG A CA 1
ATOM 2373 C C . ARG A 1 288 ? 14.478 -16.661 -13.070 1.00 73.94 288 ARG A C 1
ATOM 2375 O O . ARG A 1 288 ? 15.213 -15.830 -13.590 1.00 73.94 288 ARG A O 1
ATOM 2382 N N . LYS A 1 289 ? 13.780 -17.538 -13.798 1.00 74.19 289 LYS A N 1
ATOM 2383 C CA . LYS A 1 289 ? 13.810 -17.585 -15.270 1.00 74.19 289 LYS A CA 1
ATOM 2384 C C . LYS A 1 289 ? 13.148 -16.368 -15.932 1.00 74.19 289 LYS A C 1
ATOM 2386 O O . LYS A 1 289 ? 13.458 -16.080 -17.080 1.00 74.19 289 LYS A O 1
ATOM 2391 N N . ASN A 1 290 ? 12.296 -15.642 -15.210 1.00 76.69 290 ASN A N 1
ATOM 2392 C CA . ASN A 1 290 ? 11.511 -14.525 -15.741 1.00 76.69 290 ASN A CA 1
ATOM 2393 C C . ASN A 1 290 ? 12.257 -13.183 -15.693 1.00 76.69 290 ASN A C 1
ATOM 2395 O O . ASN A 1 290 ? 11.771 -12.192 -16.228 1.00 76.69 290 ASN A O 1
ATOM 2399 N N . TYR A 1 291 ? 13.442 -13.139 -15.080 1.00 69.31 291 TYR A N 1
ATOM 2400 C CA . TYR A 1 291 ? 14.230 -11.914 -14.972 1.00 69.31 291 TYR A CA 1
ATOM 2401 C C . TYR A 1 291 ? 14.934 -11.560 -16.292 1.00 69.31 291 TYR A C 1
ATOM 2403 O O . TYR A 1 291 ? 15.217 -12.464 -17.088 1.00 69.31 291 TYR A O 1
ATOM 2411 N N . PRO A 1 292 ? 15.278 -10.280 -16.523 1.00 67.81 292 PRO A N 1
ATOM 2412 C CA . PRO A 1 292 ? 16.275 -9.878 -17.521 1.00 67.81 292 PRO A CA 1
ATOM 2413 C C . PRO A 1 292 ? 17.535 -10.745 -17.457 1.00 67.81 292 PRO A C 1
ATOM 2415 O O . PRO A 1 292 ? 18.058 -10.925 -16.358 1.00 67.81 292 PRO A O 1
ATOM 2418 N N . PRO A 1 293 ? 18.086 -11.222 -18.589 1.00 74.06 293 PRO A N 1
ATOM 2419 C CA . PRO A 1 293 ? 19.399 -11.865 -18.601 1.00 74.06 293 PRO A CA 1
ATOM 2420 C C . PRO A 1 293 ? 20.473 -11.021 -17.906 1.00 74.06 293 PRO A C 1
ATOM 2422 O O . PRO A 1 293 ? 21.234 -11.569 -17.114 1.00 74.06 293 PRO A O 1
ATOM 2425 N N . ALA A 1 294 ? 20.448 -9.699 -18.123 1.00 69.44 294 ALA A N 1
ATOM 2426 C CA . ALA A 1 294 ? 21.353 -8.751 -17.484 1.00 69.44 294 ALA A CA 1
ATOM 2427 C C . ALA A 1 294 ? 21.269 -8.808 -15.955 1.00 69.44 294 ALA A C 1
ATOM 2429 O O . ALA A 1 294 ? 22.302 -8.785 -15.310 1.00 69.44 294 ALA A O 1
ATOM 2430 N N . VAL A 1 295 ? 20.075 -8.962 -15.363 1.00 68.44 295 VAL A N 1
ATOM 2431 C CA . VAL A 1 295 ? 19.906 -8.935 -13.898 1.00 68.44 295 VAL A CA 1
ATOM 2432 C C . VAL A 1 295 ? 19.890 -10.332 -13.255 1.00 68.44 295 VAL A C 1
ATOM 2434 O O . VAL A 1 295 ? 20.101 -10.471 -12.051 1.00 68.44 295 VAL A O 1
ATOM 2437 N N . ARG A 1 296 ? 19.664 -11.396 -14.040 1.00 74.25 296 ARG A N 1
ATOM 2438 C CA . ARG A 1 296 ? 19.594 -12.792 -13.554 1.00 74.25 296 ARG A CA 1
ATOM 2439 C C . ARG A 1 296 ? 20.825 -13.208 -12.761 1.00 74.25 296 ARG A C 1
ATOM 2441 O O . ARG A 1 296 ? 20.686 -13.976 -11.811 1.00 74.25 296 ARG A O 1
ATOM 2448 N N . SER A 1 297 ? 22.002 -12.736 -13.166 1.00 67.94 297 SER A N 1
ATOM 2449 C CA . SER A 1 297 ? 23.265 -13.031 -12.493 1.00 67.94 297 SER A CA 1
ATOM 2450 C C . SER A 1 297 ? 23.237 -12.544 -11.042 1.00 67.94 297 SER A C 1
ATOM 2452 O O . SER A 1 297 ? 23.640 -13.298 -10.166 1.00 67.94 297 SER A O 1
ATOM 2454 N N . PHE A 1 298 ? 22.657 -11.373 -10.761 1.00 68.94 298 PHE A N 1
ATOM 2455 C CA . PHE A 1 298 ? 22.623 -10.728 -9.438 1.00 68.94 298 PHE A CA 1
ATOM 2456 C C . PHE A 1 298 ? 21.555 -11.267 -8.468 1.00 68.94 298 PHE A C 1
ATOM 2458 O O . PHE A 1 298 ? 21.402 -10.735 -7.363 1.00 68.94 298 PHE A O 1
ATOM 2465 N N . ILE A 1 299 ? 20.810 -12.313 -8.843 1.00 70.44 299 ILE A N 1
ATOM 2466 C CA . ILE A 1 299 ? 19.893 -12.985 -7.915 1.00 70.44 299 ILE A CA 1
ATOM 2467 C C . ILE A 1 299 ? 20.731 -13.723 -6.869 1.00 70.44 299 ILE A C 1
ATOM 2469 O O . ILE A 1 299 ? 21.476 -14.652 -7.195 1.00 70.44 299 ILE A O 1
ATOM 2473 N N . LEU A 1 300 ? 20.570 -13.352 -5.599 1.00 65.81 300 LEU A N 1
ATOM 2474 C CA . LEU A 1 300 ? 21.285 -13.988 -4.499 1.00 65.81 300 LEU A CA 1
ATOM 2475 C C . LEU A 1 300 ? 21.011 -15.500 -4.512 1.00 65.81 300 LEU A C 1
ATOM 2477 O O . LEU A 1 300 ? 19.869 -15.975 -4.563 1.00 65.81 300 L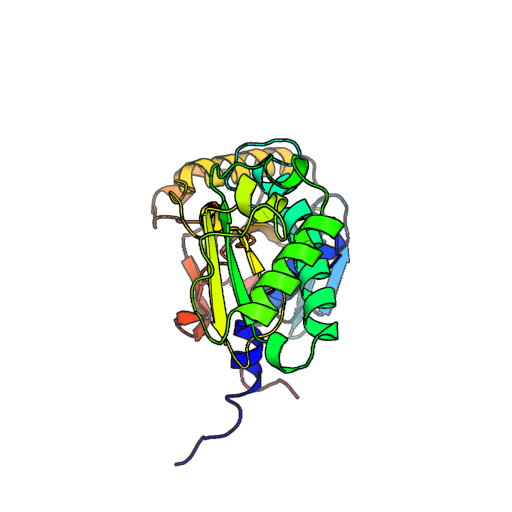EU A O 1
ATOM 2481 N N . SER A 1 301 ? 22.080 -16.293 -4.513 1.00 57.22 301 SER A N 1
ATOM 2482 C CA . SER A 1 301 ? 21.947 -17.738 -4.343 1.00 57.22 301 SER A CA 1
ATOM 2483 C C . SER A 1 301 ? 21.339 -18.011 -2.963 1.00 57.22 301 SER A C 1
ATOM 2485 O O . SER A 1 301 ? 21.764 -17.366 -2.005 1.00 57.22 301 SER A O 1
ATOM 2487 N N . PRO A 1 302 ? 20.403 -18.970 -2.813 1.00 52.78 302 PRO A N 1
ATOM 2488 C CA . PRO A 1 302 ? 19.752 -19.241 -1.525 1.00 52.78 302 PRO A CA 1
ATOM 2489 C C . PRO A 1 302 ? 20.729 -19.588 -0.386 1.00 52.78 302 PRO A C 1
ATOM 2491 O O . PRO A 1 302 ? 20.340 -19.564 0.773 1.00 52.78 302 PRO A O 1
ATOM 2494 N N . ASN A 1 303 ? 21.992 -19.888 -0.715 1.00 39.25 303 ASN A N 1
ATOM 2495 C CA . ASN A 1 303 ? 23.009 -20.415 0.192 1.00 39.25 303 ASN A CA 1
ATOM 2496 C C . ASN A 1 303 ? 24.169 -19.447 0.497 1.00 39.25 303 ASN A C 1
ATOM 2498 O O . ASN A 1 303 ? 25.234 -19.902 0.905 1.00 39.25 303 ASN A O 1
ATOM 2502 N N . LYS A 1 304 ? 24.014 -18.133 0.300 1.00 33.38 304 LYS A N 1
ATOM 2503 C CA . LYS A 1 304 ? 25.012 -17.143 0.754 1.00 33.38 304 LYS A CA 1
ATOM 2504 C C . LYS A 1 304 ? 24.341 -15.917 1.370 1.00 33.38 304 LYS A C 1
ATOM 2506 O O . LYS A 1 304 ? 24.375 -14.828 0.811 1.00 33.38 304 LYS A O 1
ATOM 2511 N N . VAL A 1 305 ? 23.716 -16.121 2.522 1.00 32.28 305 VAL A N 1
ATOM 2512 C CA . VAL A 1 305 ? 23.543 -15.064 3.523 1.00 32.28 305 VAL A CA 1
ATOM 2513 C C . VAL A 1 305 ? 24.328 -15.549 4.737 1.00 32.28 305 VAL A C 1
ATOM 2515 O O . VAL A 1 305 ? 23.834 -16.374 5.499 1.00 32.28 305 VAL A O 1
ATOM 2518 N N . THR A 1 306 ? 25.599 -15.157 4.803 1.00 34.16 306 THR A N 1
ATOM 2519 C CA . THR A 1 306 ? 26.388 -15.148 6.045 1.00 34.16 306 THR A CA 1
ATOM 2520 C C . THR A 1 306 ? 26.087 -13.872 6.798 1.00 34.16 306 THR A C 1
ATOM 2522 O O . THR A 1 306 ? 26.067 -12.824 6.110 1.00 34.16 306 THR A O 1
#

pLDDT: mean 80.44, std 16.83, range [31.22, 98.06]

Radius of gyration: 22.19 Å; Cα contacts (8 Å, |Δi|>4): 476; chains: 1; bounding box: 59×52×57 Å

Secondary structure (DSSP, 8-state):
----SS-HHHHHHHT--S---S--THHHHHHHHHHHHHHTTB-EEEEEE-SSSSEEEEEEETTEEEEEEEEEEEE-SS--SSS-HHHHHHHHHHHHHHHHHHHHHHT-GGGTTEEEEEEESS--TTGGGGS-HHHHHHHHHHHHHTSTT-SEEES--TTT-HHHHHHEEEEEEEE-TT--S--EEEGGGSSSPPP--HHHHHHHHHHHHHHHTTS--TT-SEEEEEEEE--SSGGG-------TTHHHHH-S-S-SEEEEEETTTTEEEEEESS-EEEEETTTTEE-GGGS-HHHHTTBPPTT---

Solvent-accessible surface area (backbone atoms only — not comparable to full-atom values): 17502 Å² total; per-residue (Å²): 135,89,81,88,76,82,75,61,73,58,61,64,61,72,51,66,70,32,77,82,78,91,60,63,68,70,60,36,50,48,53,50,50,52,54,52,34,56,72,66,37,46,52,61,81,45,79,41,84,44,88,46,39,44,27,39,37,33,33,66,54,97,91,47,76,49,33,31,30,33,34,73,43,76,47,64,68,60,94,47,96,69,74,26,61,62,57,48,32,51,55,53,45,54,55,50,32,51,54,41,46,56,57,37,46,74,78,33,78,85,45,59,26,45,31,35,34,42,35,49,68,71,79,56,62,62,54,76,80,74,56,60,67,69,62,49,40,52,40,50,51,52,52,60,75,68,39,81,89,47,48,62,50,61,82,54,52,60,93,80,24,47,65,51,42,72,46,38,56,34,37,38,46,44,82,45,76,87,52,60,68,56,45,54,45,57,40,73,40,74,48,78,76,67,46,83,29,5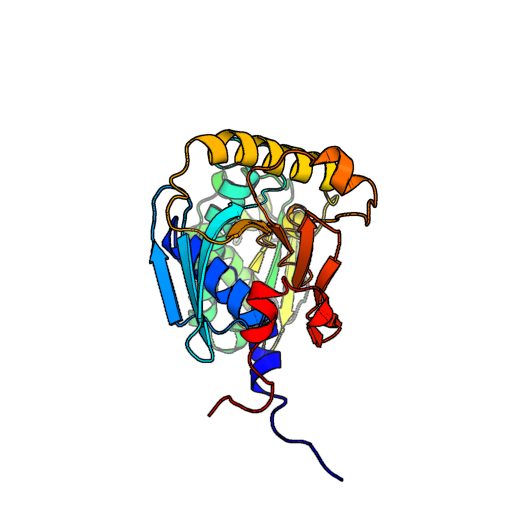1,71,53,48,54,49,52,51,52,57,50,37,63,57,54,72,78,36,67,54,91,79,38,81,41,34,38,36,40,37,36,16,75,42,83,27,51,39,23,41,66,56,64,74,94,54,87,62,49,36,71,77,52,63,90,56,78,49,66,30,34,36,40,35,28,53,67,73,41,32,32,33,32,50,33,75,51,80,39,75,39,33,32,61,85,76,70,44,69,39,68,86,72,48,56,78,88,55,45,75,39,43,61,61,95,86,71,84,128

Mean predicted aligned error: 10.02 Å